Protein AF-A0A6H2DT62-F1 (afdb_monomer)

Mean predicted aligned error: 10.0 Å

Structure (mmCIF, N/CA/C/O backbone):
data_AF-A0A6H2DT62-F1
#
_entry.id   AF-A0A6H2DT62-F1
#
loop_
_atom_site.group_PDB
_atom_site.id
_atom_site.type_symbol
_atom_site.label_atom_id
_atom_site.label_alt_id
_atom_site.label_comp_id
_atom_site.label_asym_id
_atom_site.label_entity_id
_atom_site.label_seq_id
_atom_site.pdbx_PDB_ins_code
_atom_site.Cartn_x
_atom_site.Cartn_y
_atom_site.Cartn_z
_atom_site.occupancy
_atom_site.B_iso_or_equiv
_atom_site.auth_seq_id
_atom_site.auth_comp_id
_atom_site.auth_asym_id
_atom_site.auth_atom_id
_atom_site.pdbx_PDB_model_num
ATOM 1 N N . MET A 1 1 ? 31.830 -23.483 -71.646 1.00 48.53 1 MET A N 1
ATOM 2 C CA . MET A 1 1 ? 32.127 -23.840 -70.243 1.00 48.53 1 MET A CA 1
ATOM 3 C C . MET A 1 1 ? 31.882 -22.608 -69.393 1.00 48.53 1 MET A C 1
ATOM 5 O O . MET A 1 1 ? 32.649 -21.663 -69.495 1.00 48.53 1 MET A O 1
ATOM 9 N N . PHE A 1 2 ? 30.783 -22.559 -68.639 1.00 51.16 2 PHE A N 1
ATOM 10 C CA . PHE A 1 2 ? 30.625 -21.518 -67.621 1.00 51.16 2 PHE A CA 1
ATOM 11 C C . PHE A 1 2 ? 31.719 -21.733 -66.571 1.00 51.16 2 PHE A C 1
ATOM 13 O O . PHE A 1 2 ? 31.834 -22.832 -66.029 1.00 51.16 2 PHE A O 1
ATOM 20 N N . ASN A 1 3 ? 32.560 -20.722 -66.350 1.00 61.81 3 ASN A N 1
ATOM 21 C CA . ASN A 1 3 ? 33.661 -20.777 -65.392 1.00 61.81 3 ASN A CA 1
ATOM 22 C C . ASN A 1 3 ? 33.102 -21.07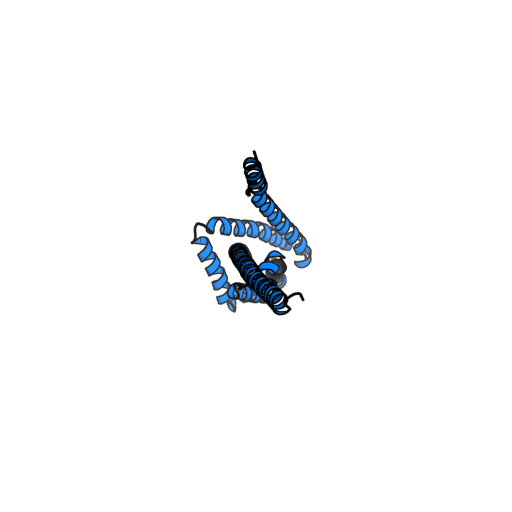1 -63.996 1.00 61.81 3 ASN A C 1
ATOM 24 O O . ASN A 1 3 ? 32.523 -20.191 -63.361 1.00 61.81 3 ASN A O 1
ATOM 28 N N . GLN A 1 4 ? 33.279 -22.309 -63.523 1.00 73.62 4 GLN A N 1
ATOM 29 C CA . GLN A 1 4 ? 32.818 -22.758 -62.204 1.00 73.62 4 GLN A CA 1
ATOM 30 C C . GLN A 1 4 ? 33.323 -21.847 -61.072 1.00 73.62 4 GLN A C 1
ATOM 32 O O . GLN A 1 4 ? 32.639 -21.653 -60.069 1.00 73.62 4 GLN A O 1
ATOM 37 N N . THR A 1 5 ? 34.482 -21.218 -61.273 1.00 78.50 5 THR A N 1
ATOM 38 C CA . THR A 1 5 ? 35.067 -20.201 -60.394 1.00 78.50 5 THR A CA 1
ATOM 39 C C . THR A 1 5 ? 34.199 -18.946 -60.266 1.00 78.50 5 THR A C 1
ATOM 41 O O . THR A 1 5 ? 33.995 -18.467 -59.153 1.00 78.50 5 THR A O 1
ATOM 44 N N . SER A 1 6 ? 33.622 -18.435 -61.357 1.00 82.00 6 SER A N 1
ATOM 45 C CA . SER A 1 6 ? 32.752 -17.250 -61.330 1.00 82.00 6 SER A CA 1
ATOM 46 C C . SER A 1 6 ? 31.446 -17.517 -60.579 1.00 82.00 6 SER A C 1
ATOM 48 O O . SER A 1 6 ? 31.029 -16.698 -59.765 1.00 82.00 6 SER A O 1
ATOM 50 N N . THR A 1 7 ? 30.825 -18.681 -60.786 1.00 84.75 7 THR A N 1
ATOM 51 C CA . THR A 1 7 ? 29.615 -19.081 -60.047 1.00 84.75 7 THR A CA 1
ATOM 52 C C . THR A 1 7 ? 29.873 -19.251 -58.549 1.00 84.75 7 THR A C 1
ATOM 54 O O . THR A 1 7 ? 29.048 -18.832 -57.742 1.00 84.75 7 THR A O 1
ATOM 57 N N . LEU A 1 8 ? 31.031 -19.797 -58.163 1.00 88.50 8 LEU A N 1
ATOM 58 C CA . LEU A 1 8 ? 31.394 -20.008 -56.757 1.00 88.50 8 LEU A CA 1
ATOM 59 C C . LEU A 1 8 ? 31.619 -18.671 -56.029 1.00 88.50 8 LEU A C 1
ATOM 61 O O . LEU A 1 8 ? 31.125 -18.483 -54.920 1.00 88.50 8 LEU A O 1
ATOM 65 N N . ILE A 1 9 ? 32.273 -17.705 -56.686 1.00 90.69 9 ILE A N 1
ATOM 66 C CA . ILE A 1 9 ? 32.464 -16.346 -56.151 1.00 90.69 9 ILE A CA 1
ATOM 67 C C . ILE A 1 9 ? 31.117 -15.637 -55.951 1.00 90.69 9 ILE A C 1
ATOM 69 O O . ILE A 1 9 ? 30.901 -15.032 -54.904 1.00 90.69 9 ILE A O 1
ATOM 73 N N . ILE A 1 10 ? 30.193 -15.739 -56.914 1.00 91.00 10 ILE A N 1
ATOM 74 C CA . ILE A 1 10 ? 28.860 -15.122 -56.804 1.00 91.00 10 ILE A CA 1
ATOM 75 C C . ILE A 1 10 ? 28.097 -15.689 -55.602 1.00 91.00 10 ILE A C 1
ATOM 77 O O . ILE A 1 10 ? 27.548 -14.922 -54.813 1.00 91.00 10 ILE A O 1
ATOM 81 N N . VAL A 1 11 ? 28.100 -17.015 -55.422 1.00 91.12 11 VAL A N 1
ATOM 82 C CA . VAL A 1 11 ? 27.439 -17.671 -54.280 1.00 91.12 11 VAL A CA 1
ATOM 83 C C . VAL A 1 11 ? 28.074 -17.249 -52.952 1.00 91.12 11 VAL A C 1
ATOM 85 O O . VAL A 1 11 ? 27.350 -16.957 -52.000 1.00 91.12 11 VAL A O 1
ATOM 88 N N . LEU A 1 12 ? 29.406 -17.147 -52.892 1.00 92.69 12 LEU A N 1
ATOM 89 C CA . LEU A 1 12 ? 30.124 -16.698 -51.697 1.00 92.69 12 LEU A CA 1
ATOM 90 C C . LEU A 1 12 ? 29.741 -15.259 -51.314 1.00 92.69 12 LEU A C 1
ATOM 92 O O . LEU A 1 12 ? 29.438 -14.991 -50.153 1.00 92.69 12 LEU A O 1
ATOM 96 N N . VAL A 1 13 ? 29.705 -14.340 -52.285 1.00 93.12 13 VAL A N 1
ATOM 97 C CA . VAL A 1 13 ? 29.319 -12.935 -52.058 1.00 93.12 13 VAL A CA 1
ATOM 98 C C . VAL A 1 13 ? 27.878 -12.836 -51.560 1.00 93.12 13 VAL A C 1
ATOM 100 O O . VAL A 1 13 ? 27.598 -12.074 -50.635 1.00 93.12 13 VAL A O 1
ATOM 103 N N . LEU A 1 14 ? 26.970 -13.632 -52.124 1.00 93.81 14 LEU A N 1
ATOM 104 C CA . LEU A 1 14 ? 25.561 -13.654 -51.729 1.00 93.81 14 LEU A CA 1
ATOM 105 C C . LEU A 1 14 ? 25.384 -14.186 -50.298 1.00 93.81 14 LEU A C 1
ATOM 107 O O . LEU A 1 14 ? 24.617 -13.624 -49.517 1.00 93.81 14 LEU A O 1
ATOM 111 N N . LEU A 1 15 ? 26.149 -15.215 -49.927 1.00 94.38 15 LEU A N 1
ATOM 112 C CA . LEU A 1 15 ? 26.149 -15.780 -48.579 1.00 94.38 15 LEU A CA 1
ATOM 113 C C . LEU A 1 15 ? 26.709 -14.791 -47.546 1.00 94.38 15 LEU A C 1
ATOM 115 O O . LEU A 1 15 ? 26.108 -14.599 -46.489 1.00 94.38 15 LEU A O 1
ATOM 119 N N . VAL A 1 16 ? 27.802 -14.095 -47.871 1.00 94.44 16 VAL A N 1
ATOM 120 C CA . VAL A 1 16 ? 28.360 -13.036 -47.013 1.00 94.44 16 VAL A CA 1
ATOM 121 C C . VAL A 1 16 ? 27.375 -11.874 -46.871 1.00 94.44 16 VAL A C 1
ATOM 123 O O . VAL A 1 16 ? 27.135 -11.414 -45.756 1.00 94.44 16 VAL A O 1
ATOM 126 N N . ALA A 1 17 ? 26.743 -11.433 -47.962 1.00 94.31 17 ALA A N 1
ATOM 127 C CA . ALA A 1 17 ? 25.726 -10.386 -47.915 1.00 94.31 17 ALA A CA 1
ATOM 128 C C . ALA A 1 17 ? 24.536 -10.784 -47.025 1.00 94.31 17 ALA A C 1
ATOM 130 O O . ALA A 1 17 ? 24.068 -9.972 -46.226 1.00 94.31 17 ALA A O 1
ATOM 131 N N . PHE A 1 18 ? 24.088 -12.042 -47.095 1.00 95.12 18 PHE A N 1
ATOM 132 C CA . PHE A 1 18 ? 23.017 -12.554 -46.241 1.00 95.12 18 PHE A CA 1
ATOM 133 C C . PHE A 1 18 ? 23.400 -12.540 -44.756 1.00 95.12 18 PHE A C 1
ATOM 135 O O . PHE A 1 18 ? 22.617 -12.079 -43.924 1.00 95.12 18 PHE A O 1
ATOM 142 N N . ILE A 1 19 ? 24.622 -12.968 -44.418 1.00 94.75 19 ILE A N 1
ATOM 143 C CA . ILE A 1 19 ? 25.139 -12.921 -43.042 1.00 94.75 19 ILE A CA 1
ATOM 144 C C . ILE A 1 19 ? 25.173 -11.477 -42.527 1.00 94.75 19 ILE A C 1
ATOM 146 O O . ILE A 1 19 ? 24.706 -11.208 -41.421 1.00 94.75 19 ILE A O 1
ATOM 150 N N . VAL A 1 20 ? 25.668 -10.533 -43.331 1.00 94.19 20 VAL A N 1
ATOM 151 C CA . VAL A 1 20 ? 25.739 -9.112 -42.954 1.00 94.19 20 VAL A CA 1
ATOM 152 C C . VAL A 1 20 ? 24.339 -8.546 -42.699 1.00 94.19 20 VAL A C 1
ATOM 154 O O . VAL A 1 20 ? 24.111 -7.914 -41.667 1.00 94.19 20 VAL A O 1
ATOM 157 N N . VAL A 1 21 ? 23.376 -8.813 -43.587 1.00 93.69 21 VAL A N 1
ATOM 158 C CA . VAL A 1 21 ? 21.981 -8.373 -43.416 1.00 93.69 21 VAL A CA 1
ATOM 159 C C . VAL A 1 21 ? 21.354 -8.987 -42.163 1.00 93.69 21 VAL A C 1
ATOM 161 O O . VAL A 1 21 ? 20.688 -8.278 -41.407 1.00 93.69 21 VAL A O 1
ATOM 164 N N . PHE A 1 22 ? 21.596 -10.272 -41.895 1.00 93.69 22 PHE A N 1
ATOM 165 C CA . PHE A 1 22 ? 21.093 -10.955 -40.703 1.00 93.69 22 PHE A CA 1
ATOM 166 C C . PHE A 1 22 ? 21.662 -10.361 -39.405 1.00 93.69 22 PHE A C 1
ATOM 168 O O . PHE A 1 22 ? 20.912 -10.103 -38.460 1.00 93.69 22 PHE A O 1
ATOM 175 N N . ILE A 1 23 ? 22.970 -10.080 -39.364 1.00 92.62 23 ILE A N 1
ATOM 176 C CA . ILE A 1 23 ? 23.625 -9.441 -38.212 1.00 92.62 23 ILE A CA 1
ATOM 177 C C . ILE A 1 23 ? 23.048 -8.041 -37.980 1.00 92.62 23 ILE A C 1
ATOM 179 O O . ILE A 1 23 ? 22.667 -7.712 -36.854 1.00 92.62 23 ILE A O 1
ATOM 183 N N . LEU A 1 24 ? 22.924 -7.230 -39.036 1.00 91.88 24 LEU A N 1
ATOM 184 C CA . LEU A 1 24 ? 22.348 -5.888 -38.936 1.00 91.88 24 LEU A CA 1
ATOM 185 C C . LEU A 1 24 ? 20.894 -5.938 -38.449 1.00 91.88 24 LEU A C 1
ATOM 187 O O . LEU A 1 24 ? 20.523 -5.188 -37.544 1.00 91.88 24 LEU A O 1
ATOM 191 N N . PHE A 1 25 ? 20.076 -6.843 -38.992 1.00 91.38 25 PHE A N 1
ATOM 192 C CA . PHE A 1 25 ? 18.685 -7.012 -38.574 1.00 91.38 25 PHE A CA 1
ATOM 193 C C . PHE A 1 25 ? 18.569 -7.364 -37.085 1.00 91.38 25 PHE A C 1
ATOM 195 O O . PHE A 1 25 ? 17.795 -6.723 -36.367 1.00 91.38 25 PHE A O 1
ATOM 202 N N . ASN A 1 26 ? 19.362 -8.326 -36.600 1.00 88.56 26 ASN A N 1
ATOM 203 C CA . ASN A 1 26 ? 19.371 -8.696 -35.184 1.00 88.56 26 ASN A CA 1
ATOM 204 C C . ASN A 1 26 ? 19.821 -7.535 -34.298 1.00 88.56 26 ASN A C 1
ATOM 206 O O . ASN A 1 26 ? 19.131 -7.217 -33.332 1.00 88.56 26 ASN A O 1
ATOM 210 N N . PHE A 1 27 ? 20.888 -6.825 -34.671 1.00 89.62 27 PHE A N 1
ATOM 211 C CA . PHE A 1 27 ? 21.374 -5.677 -33.908 1.00 89.62 27 PHE A CA 1
ATOM 212 C C . PHE A 1 27 ? 20.306 -4.579 -33.760 1.00 89.62 27 PHE A C 1
ATOM 214 O O . PHE A 1 27 ? 20.046 -4.090 -32.655 1.00 89.62 27 PHE A O 1
ATOM 221 N N . PHE A 1 28 ? 19.621 -4.210 -34.849 1.00 89.56 28 PHE A N 1
ATOM 222 C CA . PHE A 1 28 ? 18.546 -3.214 -34.789 1.00 89.56 28 PHE A CA 1
ATOM 223 C C . PHE A 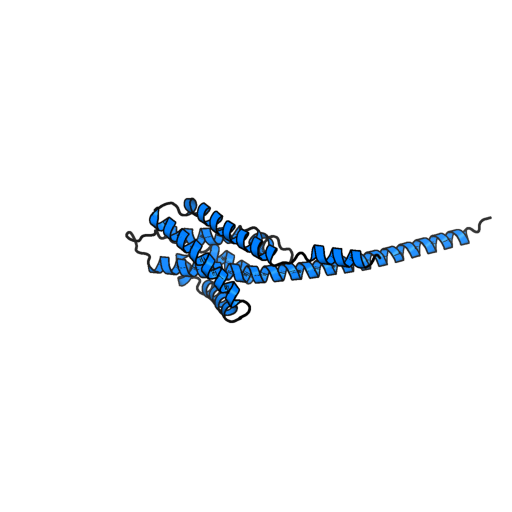1 28 ? 17.308 -3.720 -34.035 1.00 89.56 28 PHE A C 1
ATOM 225 O O . PHE A 1 28 ? 16.684 -2.950 -33.296 1.00 89.56 28 PHE A O 1
ATOM 232 N N . SER A 1 29 ? 16.947 -4.995 -34.199 1.00 85.75 29 SER A N 1
ATOM 233 C CA . SER A 1 29 ? 15.826 -5.627 -33.494 1.00 85.75 29 SER A CA 1
ATOM 234 C C . SER A 1 29 ? 16.069 -5.663 -31.984 1.00 85.75 29 SER A C 1
ATOM 236 O O . SER A 1 29 ? 15.216 -5.229 -31.206 1.00 85.75 29 SER A O 1
ATOM 238 N N . GLU A 1 30 ? 17.263 -6.070 -31.556 1.00 86.00 30 GLU A N 1
ATOM 239 C CA . GLU A 1 30 ? 17.675 -6.066 -30.154 1.00 86.00 30 GLU A CA 1
ATOM 240 C C . GLU A 1 30 ? 17.680 -4.663 -29.562 1.00 86.00 30 GLU A C 1
ATOM 242 O O . GLU A 1 30 ? 17.159 -4.458 -28.465 1.00 86.00 30 GLU A O 1
ATOM 247 N N . ARG A 1 31 ? 18.199 -3.667 -30.290 1.00 87.88 31 ARG A N 1
ATOM 248 C CA . ARG A 1 31 ? 18.223 -2.281 -29.806 1.00 87.88 31 ARG A CA 1
ATOM 249 C C . ARG A 1 31 ? 16.808 -1.744 -29.573 1.00 87.88 31 ARG A C 1
ATOM 251 O O . ARG A 1 31 ? 16.555 -1.119 -28.544 1.00 87.88 31 ARG A O 1
ATOM 258 N N . LYS A 1 32 ? 15.865 -2.044 -30.476 1.00 84.94 32 LYS A N 1
ATOM 259 C CA . LYS A 1 32 ? 14.442 -1.697 -30.307 1.00 84.94 32 LYS A CA 1
ATOM 260 C C . LYS A 1 32 ? 13.806 -2.439 -29.131 1.00 84.94 32 LYS A C 1
ATOM 262 O O . LYS A 1 32 ? 13.073 -1.818 -28.365 1.00 84.94 32 LYS A O 1
ATOM 267 N N . LYS A 1 33 ? 14.079 -3.738 -28.965 1.00 86.19 33 LYS A N 1
ATOM 268 C CA . LYS A 1 33 ? 13.584 -4.528 -27.823 1.00 86.19 33 LYS A CA 1
ATOM 269 C C . LYS A 1 33 ? 14.093 -3.963 -26.495 1.00 86.19 33 LYS A C 1
ATOM 271 O O . LYS A 1 33 ? 13.284 -3.706 -25.612 1.00 86.19 33 LYS A O 1
ATOM 276 N N . LYS A 1 34 ? 15.393 -3.666 -26.389 1.00 86.94 34 LYS A N 1
ATOM 277 C CA . LYS A 1 34 ? 15.998 -3.041 -25.200 1.00 86.94 34 LYS 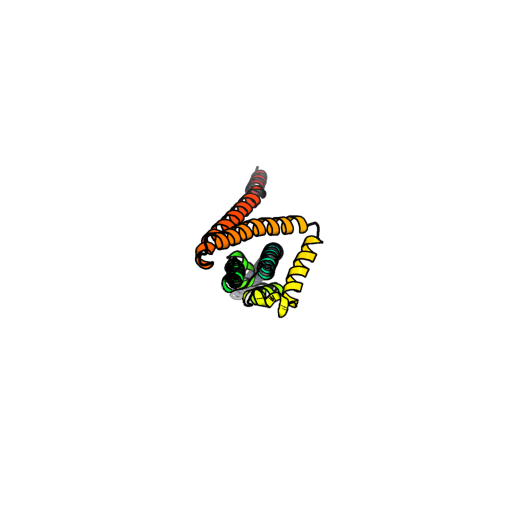A CA 1
ATOM 278 C C . LYS A 1 34 ? 15.342 -1.703 -24.867 1.00 86.94 34 LYS A C 1
ATOM 280 O O . LYS A 1 34 ? 14.953 -1.490 -23.727 1.00 86.94 34 LYS A O 1
ATOM 285 N N . GLN A 1 35 ? 15.137 -0.832 -25.858 1.00 87.06 35 GLN A N 1
ATOM 286 C CA . GLN A 1 35 ? 14.449 0.445 -25.633 1.00 87.06 35 GLN A CA 1
ATOM 287 C C . GLN A 1 35 ? 13.002 0.272 -25.157 1.00 87.06 35 GLN A C 1
ATOM 289 O O . GLN A 1 35 ? 12.554 1.037 -24.308 1.00 87.06 35 GLN A O 1
ATOM 294 N N . LYS A 1 36 ? 12.266 -0.715 -25.683 1.00 86.25 36 LYS A N 1
ATOM 295 C CA . LYS A 1 36 ? 10.909 -1.019 -25.203 1.00 86.25 36 LYS A CA 1
ATOM 296 C C . LYS A 1 36 ? 10.918 -1.488 -23.749 1.00 86.25 36 LYS A C 1
ATOM 298 O O . LYS A 1 36 ? 10.114 -0.997 -22.972 1.00 86.25 36 LYS A O 1
ATOM 303 N N . ILE A 1 37 ? 11.848 -2.372 -23.385 1.00 86.56 37 ILE A N 1
ATOM 304 C CA . ILE A 1 37 ? 11.994 -2.872 -22.010 1.00 86.56 37 ILE A CA 1
ATOM 305 C C . ILE A 1 37 ? 12.328 -1.730 -21.045 1.00 86.56 37 ILE A C 1
ATOM 307 O O . ILE A 1 37 ? 11.736 -1.655 -19.978 1.00 86.56 37 ILE A O 1
ATOM 311 N N . ILE A 1 38 ? 13.231 -0.820 -21.422 1.00 87.69 38 ILE A N 1
ATOM 312 C CA . ILE A 1 38 ? 13.590 0.337 -20.585 1.00 87.69 38 ILE A CA 1
ATOM 313 C C . ILE A 1 38 ? 12.374 1.238 -20.352 1.00 87.69 38 ILE A C 1
ATOM 315 O O . ILE A 1 38 ? 12.076 1.569 -19.211 1.00 87.69 38 ILE A O 1
ATOM 319 N N . LYS A 1 39 ? 11.635 1.576 -21.416 1.00 87.06 39 LYS A N 1
ATOM 320 C CA . LYS A 1 39 ? 10.422 2.400 -21.304 1.00 87.06 39 LYS A CA 1
ATOM 321 C C . LYS A 1 39 ? 9.352 1.745 -20.441 1.00 87.06 39 LYS A C 1
ATOM 323 O O . LYS A 1 39 ? 8.694 2.425 -19.665 1.00 87.06 39 LYS A O 1
ATOM 328 N N . GLU A 1 40 ? 9.183 0.436 -20.580 1.00 85.69 40 GLU A N 1
ATOM 329 C CA . GLU A 1 40 ? 8.217 -0.312 -19.784 1.00 85.69 40 GLU A CA 1
ATOM 330 C C . GLU A 1 40 ? 8.631 -0.380 -18.311 1.00 85.69 40 GLU A C 1
ATOM 332 O O . GLU A 1 40 ? 7.805 -0.142 -17.435 1.00 85.69 40 GLU A O 1
ATOM 337 N N . LYS A 1 41 ? 9.925 -0.590 -18.034 1.00 87.00 41 LYS A N 1
ATOM 338 C CA . LYS A 1 41 ? 10.481 -0.518 -16.677 1.00 87.00 41 LYS A CA 1
ATOM 339 C C . LYS A 1 41 ? 10.239 0.859 -16.051 1.00 87.00 41 LYS A C 1
ATOM 341 O O . LYS A 1 41 ? 9.840 0.941 -14.895 1.00 87.00 41 LYS A O 1
ATOM 346 N N . GLU A 1 42 ? 10.474 1.937 -16.796 1.00 88.19 42 GLU A N 1
ATOM 347 C CA . GLU A 1 42 ? 10.229 3.306 -16.325 1.00 88.19 42 GLU A CA 1
ATOM 348 C C . GLU A 1 42 ? 8.744 3.562 -16.047 1.00 88.19 42 GLU A C 1
ATOM 350 O O . GLU A 1 42 ? 8.415 4.124 -15.004 1.00 88.19 42 GLU A O 1
ATOM 355 N N . ARG A 1 43 ? 7.851 3.110 -16.938 1.00 87.06 43 ARG A N 1
ATOM 356 C CA . ARG A 1 43 ? 6.396 3.220 -16.762 1.00 87.06 43 ARG A CA 1
ATOM 357 C C . ARG A 1 43 ? 5.934 2.505 -15.494 1.00 87.06 43 ARG A C 1
ATOM 359 O O . ARG A 1 43 ? 5.272 3.117 -14.662 1.00 87.06 43 ARG A O 1
ATOM 366 N N . ILE A 1 44 ? 6.333 1.245 -15.322 1.00 86.31 44 ILE A N 1
ATOM 367 C CA . ILE A 1 44 ? 5.969 0.439 -14.150 1.00 86.31 44 ILE A CA 1
ATOM 368 C C . ILE A 1 44 ? 6.516 1.069 -12.870 1.00 86.31 44 ILE A C 1
ATOM 370 O O . ILE A 1 44 ? 5.792 1.164 -11.888 1.00 86.31 44 ILE A O 1
ATOM 374 N N . LYS A 1 45 ? 7.749 1.586 -12.888 1.00 88.62 45 LYS A N 1
ATOM 375 C CA . LYS A 1 45 ? 8.330 2.266 -11.724 1.00 88.62 45 LYS A CA 1
ATOM 376 C C . LYS A 1 45 ? 7.567 3.539 -11.342 1.00 88.62 45 LYS A C 1
ATOM 378 O O . LYS A 1 45 ? 7.416 3.843 -10.164 1.00 88.62 45 LYS A O 1
ATOM 383 N N . GLN A 1 46 ? 7.084 4.305 -12.319 1.00 88.06 46 GLN A N 1
ATOM 384 C CA . GLN A 1 46 ? 6.244 5.476 -12.043 1.00 88.06 46 GLN A CA 1
ATOM 385 C C . GLN A 1 46 ? 4.890 5.073 -11.447 1.00 88.06 46 GLN A C 1
ATOM 387 O O . GLN A 1 46 ? 4.408 5.726 -10.522 1.00 88.06 46 GLN A O 1
ATOM 392 N N . GLU A 1 47 ? 4.290 3.999 -11.958 1.00 88.06 47 GLU A N 1
ATOM 393 C CA . GLU A 1 47 ? 3.041 3.443 -11.427 1.00 88.06 47 GLU A CA 1
ATOM 394 C C . GLU A 1 47 ? 3.217 2.903 -10.013 1.00 88.06 47 GLU A C 1
ATOM 396 O O . GLU A 1 47 ? 2.382 3.170 -9.153 1.00 88.06 47 GLU A O 1
ATOM 401 N N . GLU A 1 48 ? 4.332 2.230 -9.752 1.00 91.12 48 GLU A N 1
ATOM 402 C CA . GLU A 1 48 ? 4.713 1.741 -8.436 1.00 91.12 48 GLU A CA 1
ATOM 403 C C . GLU A 1 48 ? 4.818 2.879 -7.422 1.00 91.12 48 GLU A C 1
ATOM 405 O O . GLU A 1 48 ? 4.188 2.812 -6.373 1.00 91.12 48 GLU A O 1
ATOM 410 N N . VAL A 1 49 ? 5.531 3.964 -7.739 1.00 91.00 49 VAL A N 1
ATOM 411 C CA . VAL A 1 49 ? 5.674 5.108 -6.820 1.00 91.00 49 VAL A CA 1
ATOM 412 C C . VAL A 1 49 ? 4.316 5.720 -6.468 1.00 91.00 49 VAL A C 1
ATOM 414 O O . VAL A 1 49 ? 4.034 5.964 -5.293 1.00 91.00 49 VAL A O 1
ATOM 417 N N . LYS A 1 50 ? 3.451 5.932 -7.468 1.00 90.50 50 LYS A N 1
ATOM 418 C CA . LYS A 1 50 ? 2.089 6.447 -7.247 1.00 90.50 50 LYS A CA 1
ATOM 419 C C . LYS A 1 50 ? 1.247 5.479 -6.423 1.00 90.50 50 LYS A C 1
ATOM 421 O O . LYS A 1 50 ? 0.493 5.889 -5.541 1.00 90.50 50 LYS A O 1
ATOM 426 N N . PHE A 1 51 ? 1.382 4.186 -6.693 1.00 91.88 51 PHE A N 1
ATOM 427 C CA . PHE A 1 51 ? 0.645 3.157 -5.983 1.00 91.88 51 PHE A CA 1
ATOM 428 C C . PHE A 1 51 ? 1.101 3.013 -4.529 1.00 91.88 51 PHE A C 1
ATOM 430 O O . PHE A 1 51 ? 0.254 2.883 -3.646 1.00 91.88 51 PHE A O 1
ATOM 437 N N . ILE A 1 52 ? 2.404 3.104 -4.253 1.00 94.62 52 ILE A N 1
ATOM 438 C CA . ILE A 1 52 ? 2.952 3.138 -2.893 1.00 94.62 52 ILE A CA 1
ATOM 439 C C . ILE A 1 52 ? 2.413 4.351 -2.146 1.00 94.62 52 ILE A C 1
ATOM 441 O O . ILE A 1 52 ? 1.973 4.193 -1.011 1.00 94.62 52 ILE A O 1
ATOM 445 N N . LEU A 1 53 ? 2.369 5.533 -2.768 1.00 94.56 53 LEU A N 1
ATOM 446 C CA . LEU A 1 53 ? 1.791 6.734 -2.157 1.00 94.56 53 LEU A CA 1
ATOM 447 C C . LEU A 1 53 ? 0.329 6.495 -1.755 1.00 94.56 53 LEU A C 1
ATOM 449 O O . LEU A 1 53 ? -0.020 6.637 -0.580 1.00 94.56 53 LEU A O 1
ATOM 453 N N . LYS A 1 54 ? -0.508 6.058 -2.705 1.00 93.50 54 LYS A N 1
ATOM 454 C CA . LYS A 1 54 ? -1.931 5.773 -2.463 1.00 93.50 54 LYS A CA 1
ATOM 455 C C . LYS A 1 54 ? -2.124 4.710 -1.383 1.00 93.50 54 LYS A C 1
ATOM 457 O O . LYS A 1 54 ? -2.934 4.876 -0.474 1.00 93.50 54 LYS A O 1
ATOM 462 N N . THR A 1 55 ? -1.373 3.618 -1.462 1.00 94.69 55 THR A N 1
ATOM 463 C CA . THR A 1 55 ? -1.481 2.508 -0.511 1.00 94.69 55 THR A CA 1
ATOM 464 C C . THR A 1 55 ? -0.993 2.920 0.872 1.00 94.69 55 THR A C 1
ATOM 466 O O . THR A 1 55 ? -1.627 2.581 1.864 1.00 94.69 55 THR A O 1
ATOM 469 N N . SER A 1 56 ? 0.070 3.721 0.960 1.00 96.38 56 SER A N 1
ATOM 470 C CA . SER A 1 56 ? 0.571 4.260 2.228 1.00 96.38 56 SER A CA 1
ATOM 471 C C . SER A 1 56 ? -0.458 5.161 2.903 1.00 96.38 56 SER A C 1
ATOM 473 O O . SER A 1 56 ? -0.612 5.080 4.120 1.00 96.38 56 SER A O 1
ATOM 475 N N . ALA A 1 57 ? -1.189 5.979 2.139 1.00 95.88 57 ALA A N 1
ATOM 476 C CA . ALA A 1 57 ? -2.286 6.789 2.667 1.00 95.88 57 ALA A CA 1
ATOM 477 C C . ALA A 1 57 ? -3.386 5.907 3.281 1.00 95.88 57 ALA A C 1
ATOM 479 O O . ALA A 1 57 ? -3.766 6.106 4.436 1.00 95.88 57 ALA A O 1
ATOM 480 N N . ARG A 1 58 ? -3.820 4.869 2.551 1.00 95.50 58 ARG A N 1
ATOM 481 C CA . ARG A 1 58 ? -4.828 3.899 3.018 1.00 95.50 58 ARG A CA 1
ATOM 482 C C . ARG A 1 58 ? -4.366 3.131 4.256 1.00 95.50 58 ARG A C 1
ATOM 484 O O . ARG A 1 58 ? -5.099 3.039 5.232 1.00 95.50 58 ARG A O 1
ATOM 491 N N . VAL A 1 59 ? -3.137 2.618 4.256 1.00 96.94 59 VAL A N 1
ATOM 492 C CA . VAL A 1 59 ? -2.574 1.871 5.393 1.00 96.94 59 VAL A CA 1
ATOM 493 C C . VAL A 1 59 ? -2.483 2.751 6.638 1.00 96.94 59 VAL A C 1
ATOM 495 O O . VAL A 1 59 ? -2.875 2.313 7.716 1.00 96.94 59 VAL A O 1
ATOM 498 N N . ASN A 1 60 ? -2.028 4.001 6.505 1.00 97.00 60 ASN A N 1
ATOM 499 C CA . ASN A 1 60 ? -1.995 4.929 7.636 1.00 97.00 60 ASN A CA 1
ATOM 500 C C . ASN A 1 60 ? -3.401 5.225 8.178 1.00 97.00 60 ASN A C 1
ATOM 502 O O . ASN A 1 60 ? -3.568 5.261 9.392 1.00 97.00 60 ASN A O 1
ATOM 506 N N . ALA A 1 61 ? -4.405 5.375 7.309 1.00 96.06 61 ALA A N 1
ATOM 507 C CA . ALA A 1 61 ? -5.800 5.533 7.720 1.00 96.06 61 ALA A CA 1
ATOM 508 C C . ALA A 1 61 ? -6.332 4.306 8.488 1.00 96.06 61 ALA A C 1
ATOM 510 O O . ALA A 1 61 ? -6.962 4.460 9.532 1.00 96.06 61 ALA A O 1
ATOM 511 N N . ILE A 1 62 ? -6.024 3.086 8.023 1.00 96.62 62 ILE A N 1
ATOM 512 C CA . ILE A 1 62 ? -6.380 1.842 8.730 1.00 96.62 62 ILE A CA 1
ATOM 513 C C . ILE A 1 62 ? -5.723 1.803 10.112 1.00 96.62 62 ILE A C 1
ATOM 515 O O . ILE A 1 62 ? -6.391 1.481 11.092 1.00 96.62 62 ILE A O 1
ATOM 519 N N . ILE A 1 63 ? -4.428 2.124 10.200 1.00 96.12 63 ILE A N 1
ATOM 520 C CA . ILE A 1 63 ? -3.681 2.152 11.466 1.00 96.12 63 ILE A CA 1
ATOM 521 C C . ILE A 1 63 ? -4.295 3.167 12.434 1.00 96.12 63 ILE A C 1
ATOM 523 O O . ILE A 1 63 ? -4.495 2.847 13.604 1.00 96.12 63 ILE A O 1
ATOM 527 N N . GLU A 1 64 ? -4.591 4.373 11.953 1.00 95.00 64 GLU A N 1
ATOM 528 C CA . GLU A 1 64 ? -5.151 5.469 12.745 1.00 95.00 64 GLU A CA 1
ATOM 529 C C . GLU A 1 64 ? -6.506 5.089 13.350 1.00 95.00 64 GLU A C 1
ATOM 531 O O . GLU A 1 64 ? -6.646 5.086 14.574 1.00 95.00 64 GLU A O 1
ATOM 536 N N . LEU A 1 65 ? -7.457 4.663 12.514 1.00 94.94 65 LEU A N 1
ATOM 537 C CA . LEU A 1 65 ? -8.790 4.266 12.970 1.00 94.94 65 LEU A CA 1
ATOM 538 C C . LEU A 1 65 ? -8.751 3.008 13.845 1.00 94.94 65 LEU A C 1
ATOM 540 O O . LEU A 1 65 ? -9.456 2.920 14.845 1.00 94.94 65 LEU A O 1
ATOM 544 N N . ASN A 1 66 ? -7.888 2.038 13.534 1.00 94.56 66 ASN A N 1
ATOM 545 C CA . ASN A 1 66 ? -7.745 0.851 14.373 1.00 94.56 66 ASN A CA 1
ATOM 546 C C . ASN A 1 66 ? -7.191 1.191 15.767 1.00 94.56 66 ASN A C 1
ATOM 548 O O . ASN A 1 66 ? -7.637 0.604 16.748 1.00 94.56 66 ASN A O 1
ATOM 552 N N . ASN A 1 67 ? -6.234 2.116 15.872 1.00 93.38 67 ASN A N 1
ATOM 553 C CA . ASN A 1 67 ? -5.721 2.552 17.172 1.00 93.38 67 ASN A CA 1
ATOM 554 C C . ASN A 1 67 ? -6.802 3.273 17.985 1.00 93.38 67 ASN A C 1
ATOM 556 O O . ASN A 1 67 ? -6.953 2.965 19.160 1.00 93.38 67 ASN A O 1
ATOM 560 N N . GLN A 1 68 ? -7.608 4.133 17.352 1.00 92.81 68 GLN A N 1
ATOM 561 C CA . GLN A 1 68 ? -8.754 4.770 18.013 1.00 92.81 68 GLN A CA 1
ATOM 562 C C . GLN A 1 68 ? -9.741 3.728 18.562 1.00 92.81 68 GLN A C 1
ATOM 564 O O . GLN A 1 68 ? -10.107 3.778 19.733 1.00 92.81 68 GLN A O 1
ATOM 569 N N . LEU A 1 69 ? -10.089 2.712 17.763 1.00 92.12 69 LEU A N 1
ATOM 570 C CA . LEU A 1 69 ? -10.959 1.617 18.209 1.00 92.12 69 LEU A CA 1
ATOM 571 C C . LEU A 1 69 ? -10.369 0.814 19.377 1.00 92.12 69 LEU A C 1
ATOM 573 O O . LEU A 1 69 ? -11.115 0.334 20.228 1.00 92.12 69 LEU A O 1
ATOM 577 N N . LEU A 1 70 ? -9.046 0.625 19.411 1.00 92.12 70 LEU A N 1
ATOM 578 C CA . LEU A 1 70 ? -8.365 -0.066 20.508 1.00 92.12 70 LEU A CA 1
ATOM 579 C C . LEU A 1 70 ? -8.314 0.778 21.785 1.00 92.12 70 LEU A C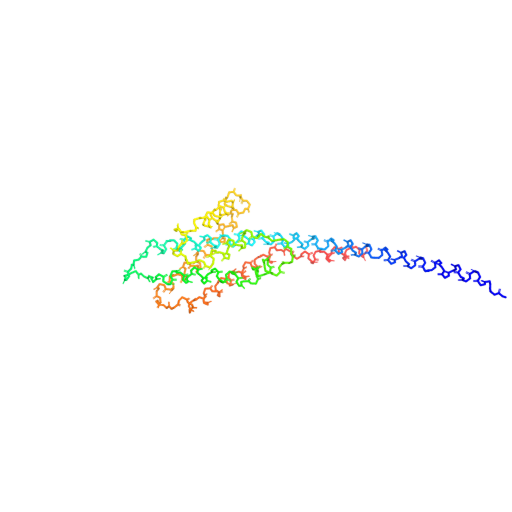 1
ATOM 581 O O . LEU A 1 70 ? -8.439 0.212 22.870 1.00 92.12 70 LEU A O 1
ATOM 585 N N . ASP A 1 71 ? -8.149 2.094 21.664 1.00 90.25 71 ASP A N 1
ATOM 586 C CA . ASP A 1 71 ? -8.136 3.020 22.800 1.00 90.25 71 ASP A CA 1
ATOM 587 C C . ASP A 1 71 ? -9.534 3.153 23.433 1.00 90.25 71 ASP A C 1
ATOM 589 O O . ASP A 1 71 ? -9.664 3.253 24.654 1.00 90.25 71 ASP A O 1
ATOM 593 N N . GLU A 1 72 ? -10.591 3.080 22.619 1.00 88.62 72 GLU A N 1
ATOM 594 C CA . GLU A 1 72 ? -11.994 3.091 23.061 1.00 88.62 72 GLU A CA 1
ATOM 595 C C . GLU A 1 72 ? -12.510 1.711 23.513 1.00 88.62 72 GLU A C 1
ATOM 597 O O . GLU A 1 72 ? -13.615 1.593 24.055 1.00 88.62 72 GLU A O 1
ATOM 602 N N . PHE A 1 73 ? -11.737 0.641 23.300 1.00 88.75 73 PHE A N 1
ATOM 603 C CA . PHE A 1 73 ? -12.184 -0.724 23.558 1.00 88.75 73 PHE A CA 1
ATOM 604 C C . PHE A 1 73 ? -12.404 -0.987 25.056 1.00 88.75 73 PHE A C 1
ATOM 606 O O . PHE A 1 73 ? -11.473 -0.987 25.863 1.00 88.75 73 PHE A O 1
ATOM 613 N N . GLN A 1 74 ? -13.644 -1.328 25.419 1.00 80.44 74 GLN A N 1
ATOM 614 C CA . GLN A 1 74 ? -14.011 -1.771 26.765 1.00 80.44 74 GLN A CA 1
ATOM 615 C C . GLN A 1 74 ? -14.442 -3.238 26.769 1.00 80.44 74 GLN A C 1
ATOM 617 O O . GLN A 1 74 ? -15.323 -3.659 26.017 1.00 80.44 74 GLN A O 1
ATOM 622 N N . VAL A 1 75 ? -13.849 -4.031 27.663 1.00 77.69 75 VAL A N 1
ATOM 623 C CA . VAL A 1 75 ? -14.155 -5.463 27.786 1.00 77.69 75 VAL A CA 1
ATOM 624 C C . VAL A 1 75 ? -15.606 -5.656 28.247 1.00 77.69 75 VAL A C 1
ATOM 626 O O . VAL A 1 75 ? -16.040 -5.046 29.220 1.00 77.69 75 VAL A O 1
ATOM 629 N N . SER A 1 76 ? -16.347 -6.530 27.560 1.00 64.00 76 SER A N 1
ATOM 630 C CA . SER A 1 76 ? -17.721 -6.965 27.888 1.00 64.00 76 SER A CA 1
ATOM 631 C C . SER A 1 76 ? -18.841 -5.918 27.794 1.00 64.00 76 SER A C 1
ATOM 633 O O . SER A 1 76 ? -20.003 -6.309 27.854 1.00 64.00 76 SER A O 1
ATOM 635 N N . ILE A 1 77 ? -18.522 -4.632 27.635 1.00 70.50 77 ILE A N 1
ATOM 636 C CA . ILE A 1 77 ? -19.505 -3.531 27.564 1.00 70.50 77 ILE A CA 1
ATOM 637 C C . ILE A 1 77 ? -19.317 -2.687 26.292 1.00 70.50 77 ILE A C 1
ATOM 639 O O . ILE A 1 77 ? -20.246 -2.008 25.866 1.00 70.50 77 ILE A O 1
ATOM 643 N N . GLY A 1 78 ? -18.136 -2.738 25.669 1.00 73.50 78 GLY A N 1
ATOM 644 C CA . GLY A 1 78 ? -17.818 -1.933 24.495 1.00 73.50 78 GLY A CA 1
ATOM 645 C C . GLY A 1 78 ? -18.607 -2.315 23.243 1.00 73.50 78 GLY A C 1
ATOM 646 O O . GLY A 1 78 ? -19.039 -3.456 23.070 1.00 73.50 78 GLY A O 1
ATOM 647 N N . ASP A 1 79 ? -18.715 -1.343 22.337 1.00 81.56 79 ASP A N 1
ATOM 648 C CA . ASP A 1 79 ? -19.433 -1.454 21.061 1.00 81.56 79 ASP A CA 1
ATOM 649 C C . ASP A 1 79 ? -18.821 -2.484 20.096 1.00 81.56 79 ASP A C 1
ATOM 651 O O . ASP A 1 79 ? -19.489 -2.976 19.186 1.00 81.56 79 ASP A O 1
ATOM 655 N N . PHE A 1 80 ? -17.548 -2.827 20.298 1.00 85.31 80 PHE A N 1
ATOM 656 C CA . PHE A 1 80 ? -16.813 -3.778 19.476 1.00 85.31 80 PHE A CA 1
ATOM 657 C C . PHE A 1 80 ? -16.206 -4.892 20.315 1.00 85.31 80 PHE A C 1
ATOM 659 O O . PHE A 1 80 ? -15.653 -4.666 21.389 1.00 85.31 80 PHE A O 1
ATOM 666 N N . LYS A 1 81 ? -16.209 -6.109 19.769 1.00 88.50 81 LYS A N 1
ATOM 667 C CA . LYS A 1 81 ? -15.369 -7.210 20.249 1.00 88.50 81 LYS A CA 1
ATOM 668 C C . LYS A 1 81 ? -13.950 -7.044 19.708 1.00 88.50 81 LYS A C 1
ATOM 670 O O . LYS A 1 81 ? -13.756 -6.686 18.550 1.00 88.50 81 LYS A O 1
ATOM 675 N N . MET A 1 82 ? -12.949 -7.442 20.492 1.00 89.88 82 MET A N 1
ATOM 676 C CA . MET A 1 82 ? -11.541 -7.419 20.066 1.00 89.88 82 MET A CA 1
ATOM 677 C C . MET A 1 82 ? -11.301 -8.208 18.764 1.00 89.88 82 MET A C 1
ATOM 679 O O . MET A 1 82 ? -10.462 -7.839 17.945 1.00 89.88 82 MET A O 1
ATOM 683 N N . SER A 1 83 ? -12.046 -9.295 18.536 1.00 90.06 83 SER A N 1
ATOM 684 C CA . SER A 1 83 ? -11.994 -10.034 17.269 1.00 90.06 83 SER A CA 1
ATOM 685 C C . SER A 1 83 ? -12.494 -9.206 16.084 1.00 90.06 83 SER A C 1
ATOM 687 O O . SER A 1 83 ? -11.904 -9.292 15.014 1.00 90.06 83 SER A O 1
ATOM 689 N N . GLN A 1 84 ? -13.529 -8.379 16.267 1.00 90.19 84 GLN A N 1
ATOM 690 C CA . GLN A 1 84 ? -14.050 -7.502 15.216 1.00 90.19 84 GLN A CA 1
ATOM 691 C C . GLN A 1 84 ? -13.030 -6.422 14.854 1.00 90.19 84 GLN A C 1
ATOM 693 O O . GLN A 1 84 ? -12.775 -6.235 13.672 1.00 90.19 84 GLN A O 1
ATOM 698 N N . ILE A 1 85 ? -12.380 -5.796 15.842 1.00 92.31 85 ILE A N 1
ATOM 699 C CA . ILE A 1 85 ? -11.324 -4.792 15.606 1.00 92.31 85 ILE A CA 1
ATOM 700 C C . ILE A 1 85 ? -10.176 -5.393 14.780 1.00 92.31 85 ILE A C 1
ATOM 702 O O . ILE A 1 85 ? -9.786 -4.843 13.753 1.00 92.31 85 ILE A O 1
ATOM 706 N N . ASN A 1 86 ? -9.691 -6.577 15.170 1.00 93.31 86 ASN A N 1
ATOM 707 C CA . ASN A 1 86 ? -8.650 -7.268 14.407 1.00 93.31 86 ASN A CA 1
ATOM 708 C C . ASN A 1 86 ? -9.115 -7.630 12.985 1.00 93.31 86 ASN A C 1
ATOM 710 O O . ASN A 1 86 ? -8.354 -7.461 12.034 1.00 93.31 86 ASN A O 1
ATOM 714 N N . ASN A 1 87 ? -10.353 -8.109 12.830 1.00 92.38 87 ASN A N 1
ATOM 715 C CA . ASN A 1 87 ? -10.900 -8.500 11.530 1.00 92.38 87 ASN A CA 1
ATOM 716 C C . ASN A 1 87 ? -11.139 -7.302 10.602 1.00 92.38 87 ASN A C 1
ATOM 718 O O . ASN A 1 87 ? -10.963 -7.450 9.398 1.00 92.38 87 ASN A O 1
ATOM 722 N N . LEU A 1 88 ? -11.502 -6.127 11.128 1.00 93.19 88 LEU A N 1
ATOM 723 C CA . LEU A 1 88 ? -11.663 -4.895 10.347 1.00 93.19 88 LEU A CA 1
ATOM 724 C C . LEU A 1 88 ? -10.359 -4.543 9.623 1.00 93.19 88 LEU A C 1
ATOM 726 O O . LEU A 1 88 ? -10.322 -4.484 8.392 1.00 93.19 88 LEU A O 1
ATOM 730 N N . ALA A 1 89 ? -9.272 -4.410 10.387 1.00 94.31 89 ALA A N 1
ATOM 731 C CA . ALA A 1 89 ? -7.958 -4.095 9.841 1.00 94.31 89 ALA A CA 1
ATOM 732 C C . ALA A 1 89 ? -7.438 -5.204 8.913 1.00 94.31 89 ALA A C 1
ATOM 734 O O . ALA A 1 89 ? -6.937 -4.918 7.824 1.00 94.31 89 ALA A O 1
ATOM 735 N N . LYS A 1 90 ? -7.593 -6.471 9.321 1.00 94.56 90 LYS A N 1
ATOM 736 C CA . LYS A 1 90 ? -7.168 -7.636 8.536 1.00 94.56 90 LYS A CA 1
ATOM 737 C C . LYS A 1 90 ? -7.863 -7.680 7.177 1.00 94.56 90 LYS A C 1
ATOM 739 O O . LYS A 1 90 ? -7.181 -7.745 6.160 1.00 94.56 90 LYS A O 1
ATOM 744 N N . ASN A 1 91 ? -9.190 -7.567 7.152 1.00 93.19 91 ASN A N 1
ATOM 745 C CA . ASN A 1 91 ? -9.968 -7.611 5.918 1.00 93.19 91 ASN A CA 1
ATOM 746 C C . ASN A 1 91 ? -9.609 -6.446 4.989 1.00 93.19 91 ASN A C 1
ATOM 748 O O . ASN A 1 91 ? -9.425 -6.663 3.792 1.00 93.19 91 ASN A O 1
ATOM 752 N N . ALA A 1 92 ? -9.461 -5.229 5.523 1.00 93.75 92 ALA A N 1
ATOM 753 C CA . ALA A 1 92 ? -9.080 -4.058 4.733 1.00 93.75 92 ALA A CA 1
ATOM 754 C C . ALA A 1 92 ? -7.695 -4.220 4.077 1.00 93.75 92 ALA A C 1
ATOM 756 O O . ALA A 1 92 ? -7.543 -3.944 2.885 1.00 93.75 92 ALA A O 1
ATOM 757 N N . LEU A 1 93 ? -6.701 -4.716 4.822 1.00 95.50 93 LEU A N 1
ATOM 758 C CA . LEU A 1 93 ? -5.358 -4.983 4.294 1.00 95.50 93 LEU A CA 1
ATOM 759 C C . LEU A 1 93 ? -5.352 -6.145 3.290 1.00 95.50 93 LEU A C 1
ATOM 761 O O . LEU A 1 93 ? -4.751 -6.020 2.223 1.00 95.50 93 LEU A O 1
ATOM 765 N N . ASP A 1 94 ? -6.062 -7.236 3.585 1.00 94.50 94 ASP A N 1
ATOM 766 C CA . ASP A 1 94 ? -6.194 -8.380 2.675 1.00 94.50 94 ASP A CA 1
ATOM 767 C C . ASP A 1 94 ? -6.869 -7.958 1.361 1.00 94.50 94 ASP A C 1
ATOM 769 O O . ASP A 1 94 ? -6.467 -8.394 0.283 1.00 94.50 94 ASP A O 1
ATOM 773 N N . TYR A 1 95 ? -7.861 -7.065 1.419 1.00 93.38 95 TYR A N 1
ATOM 774 C CA . TYR A 1 95 ? -8.493 -6.517 0.223 1.00 93.38 95 TYR A CA 1
ATOM 775 C C . TYR A 1 95 ? -7.509 -5.732 -0.638 1.00 93.38 95 TYR A C 1
ATOM 777 O O . TYR A 1 95 ? -7.433 -6.002 -1.832 1.00 93.38 95 TYR A O 1
ATOM 785 N N . ILE A 1 96 ? -6.721 -4.826 -0.047 1.00 93.44 96 ILE A N 1
ATOM 786 C CA . ILE A 1 96 ? -5.668 -4.094 -0.770 1.00 93.44 96 ILE A CA 1
ATOM 787 C C . ILE A 1 96 ? -4.693 -5.077 -1.432 1.00 93.44 96 ILE A C 1
ATOM 789 O O . ILE A 1 96 ? -4.340 -4.891 -2.595 1.00 93.44 96 ILE A O 1
ATOM 793 N N . TYR A 1 97 ? -4.303 -6.142 -0.727 1.00 93.12 97 TYR A N 1
ATOM 794 C CA . TYR A 1 97 ? -3.389 -7.156 -1.249 1.00 93.12 97 TYR A CA 1
ATOM 795 C C . TYR A 1 97 ? -3.935 -7.860 -2.496 1.00 93.12 97 TYR A C 1
ATOM 797 O O . TYR A 1 97 ? -3.199 -8.059 -3.461 1.00 93.12 97 TYR A O 1
ATOM 805 N N . ILE A 1 98 ? -5.219 -8.233 -2.508 1.00 92.31 98 ILE A N 1
ATOM 806 C CA . ILE A 1 98 ? -5.828 -8.946 -3.644 1.00 92.31 98 ILE A CA 1
ATOM 807 C C . ILE A 1 98 ? -6.210 -8.029 -4.813 1.00 92.31 98 ILE A C 1
ATOM 809 O O . ILE A 1 98 ? -6.600 -8.538 -5.865 1.00 92.31 98 ILE A O 1
ATOM 813 N N . GLN A 1 99 ? -6.114 -6.701 -4.664 1.00 90.38 99 GLN A N 1
ATOM 814 C CA . GLN A 1 99 ? -6.401 -5.781 -5.764 1.00 90.38 99 GLN A CA 1
ATOM 815 C C . GLN A 1 99 ? -5.484 -6.077 -6.951 1.00 90.38 99 GLN A C 1
ATOM 817 O O . GLN A 1 99 ? -4.271 -6.223 -6.804 1.00 90.38 99 GLN A O 1
ATOM 822 N N . GLU A 1 100 ? -6.064 -6.102 -8.152 1.00 88.19 100 GLU A N 1
ATOM 823 C CA . GLU A 1 100 ? -5.333 -6.404 -9.387 1.00 88.19 100 GLU A CA 1
ATOM 824 C C . GLU A 1 100 ? -4.087 -5.525 -9.555 1.00 88.19 100 GLU A C 1
ATOM 826 O O . GLU A 1 100 ? -3.016 -6.036 -9.860 1.00 88.19 100 GLU A O 1
ATOM 831 N N . GLN A 1 101 ? -4.201 -4.232 -9.233 1.00 88.12 101 GLN A N 1
ATOM 832 C CA . GLN A 1 101 ? -3.094 -3.282 -9.309 1.00 88.12 101 GLN A CA 1
ATOM 833 C C . GLN A 1 101 ? -1.946 -3.630 -8.346 1.00 88.12 101 GLN A C 1
ATOM 835 O O . GLN A 1 101 ? -0.782 -3.521 -8.725 1.00 88.12 101 GLN A O 1
ATOM 840 N N . PHE A 1 102 ? -2.253 -4.089 -7.125 1.00 91.50 102 PHE A N 1
ATOM 841 C CA . PHE A 1 102 ? -1.234 -4.557 -6.180 1.00 91.50 102 PHE A CA 1
ATOM 842 C C . PHE A 1 102 ? -0.512 -5.782 -6.748 1.00 91.50 102 PHE A C 1
ATOM 844 O O . PHE A 1 102 ? 0.719 -5.856 -6.749 1.00 91.50 102 PHE A O 1
ATOM 851 N N . GLN A 1 103 ? -1.288 -6.732 -7.271 1.00 91.56 103 GLN A N 1
ATOM 852 C CA . GLN A 1 103 ? -0.765 -7.959 -7.857 1.00 91.56 103 GLN A CA 1
ATOM 853 C C . GLN A 1 103 ? 0.109 -7.676 -9.084 1.00 91.56 103 GLN A C 1
ATOM 855 O O . GLN A 1 103 ? 1.173 -8.274 -9.214 1.00 91.56 103 GLN A O 1
ATOM 860 N N . ASP A 1 104 ? -0.282 -6.744 -9.952 1.00 88.06 104 ASP A N 1
ATOM 861 C CA . ASP A 1 104 ? 0.507 -6.363 -11.125 1.00 88.06 104 ASP A CA 1
ATOM 862 C C . ASP A 1 104 ? 1.829 -5.703 -10.759 1.00 88.06 104 ASP A C 1
ATOM 864 O O . ASP A 1 104 ? 2.850 -6.045 -11.349 1.00 88.06 104 ASP A O 1
ATOM 868 N N . ILE A 1 105 ? 1.825 -4.799 -9.778 1.00 89.06 105 ILE A N 1
ATOM 869 C CA . ILE A 1 105 ? 3.001 -3.999 -9.417 1.00 89.06 105 ILE A CA 1
ATOM 870 C C . ILE A 1 105 ? 4.006 -4.802 -8.586 1.00 89.06 105 ILE A C 1
ATOM 872 O O . ILE A 1 105 ? 5.211 -4.699 -8.821 1.00 89.06 105 ILE A O 1
ATOM 876 N N . PHE A 1 106 ? 3.535 -5.613 -7.633 1.00 90.56 106 PHE A N 1
ATOM 877 C CA . PHE A 1 106 ? 4.413 -6.264 -6.654 1.00 90.56 106 PHE A CA 1
ATOM 878 C C . PHE A 1 106 ? 4.568 -7.774 -6.830 1.00 90.56 106 PHE A C 1
ATOM 880 O O . PHE A 1 106 ? 5.569 -8.332 -6.375 1.00 90.56 106 PHE A O 1
ATOM 887 N N . ILE A 1 107 ? 3.611 -8.464 -7.457 1.00 89.19 107 ILE A N 1
ATOM 888 C CA . ILE A 1 107 ? 3.622 -9.935 -7.531 1.00 89.19 107 ILE A CA 1
ATOM 889 C C . ILE A 1 107 ? 3.986 -10.421 -8.935 1.00 89.19 107 ILE A C 1
ATOM 891 O O . ILE A 1 107 ? 4.908 -11.219 -9.086 1.00 89.19 107 ILE A O 1
ATOM 895 N N . ARG A 1 108 ? 3.292 -9.927 -9.965 1.00 87.69 108 ARG A N 1
ATOM 896 C CA . ARG A 1 108 ? 3.477 -10.319 -11.372 1.00 87.69 108 ARG A CA 1
ATOM 897 C C . ARG A 1 108 ? 4.555 -9.512 -12.096 1.00 87.69 108 ARG A C 1
ATOM 899 O O . ARG A 1 108 ? 4.973 -9.910 -13.182 1.00 87.69 108 ARG A O 1
ATOM 906 N N . ASN A 1 109 ? 5.001 -8.400 -11.515 1.00 85.06 109 ASN A N 1
ATOM 907 C CA . ASN A 1 109 ? 6.030 -7.543 -12.088 1.00 85.06 109 ASN A CA 1
ATOM 908 C C . ASN A 1 109 ? 7.378 -8.287 -12.207 1.00 85.06 109 ASN A C 1
ATOM 910 O O . ASN A 1 109 ? 7.924 -8.715 -11.188 1.00 85.06 109 ASN A O 1
ATOM 914 N N . PRO A 1 110 ? 7.948 -8.425 -13.420 1.00 81.25 110 PRO A N 1
ATOM 915 C CA . PRO A 1 110 ? 9.250 -9.061 -13.619 1.00 81.25 110 PRO A CA 1
ATOM 916 C C . PRO A 1 110 ? 10.441 -8.127 -13.329 1.00 81.25 110 PRO A C 1
ATOM 918 O O . PRO A 1 110 ? 11.591 -8.550 -13.459 1.00 81.25 110 PRO A O 1
ATOM 921 N N . PHE A 1 111 ? 10.197 -6.852 -13.015 1.00 84.25 111 PHE A N 1
ATOM 922 C CA . PHE A 1 111 ? 11.226 -5.852 -12.739 1.00 84.25 111 PHE A CA 1
ATOM 923 C C . PHE A 1 111 ? 11.486 -5.682 -11.236 1.00 84.25 111 PHE A C 1
ATOM 925 O O . PHE A 1 111 ? 10.774 -6.212 -10.389 1.00 84.25 111 PHE A O 1
ATOM 932 N N . GLU A 1 112 ? 12.546 -4.936 -10.919 1.00 81.00 112 GLU A N 1
ATOM 933 C CA . GLU A 1 112 ? 12.874 -4.528 -9.551 1.00 81.00 112 GLU A CA 1
ATOM 934 C C . GLU A 1 112 ? 11.707 -3.751 -8.932 1.00 81.00 112 GLU A C 1
ATOM 936 O O . GLU A 1 112 ? 11.199 -2.818 -9.556 1.00 81.00 112 GLU A O 1
ATOM 941 N N . LYS A 1 113 ? 11.321 -4.161 -7.724 1.00 86.81 113 LYS A N 1
ATOM 942 C CA . LYS A 1 113 ? 10.206 -3.635 -6.936 1.00 86.81 113 LYS A CA 1
ATOM 943 C C . LYS A 1 113 ? 10.693 -3.219 -5.551 1.00 86.81 113 LYS A C 1
ATOM 945 O O . LYS A 1 113 ? 11.749 -3.666 -5.099 1.00 86.81 113 LYS A O 1
ATOM 950 N N . ASP A 1 114 ? 9.916 -2.400 -4.863 1.00 90.31 114 ASP A N 1
ATOM 951 C CA . ASP A 1 114 ? 10.163 -1.987 -3.489 1.00 90.31 114 ASP A CA 1
ATOM 952 C C . ASP A 1 114 ? 9.873 -3.153 -2.530 1.00 90.31 114 ASP A C 1
ATOM 954 O O . ASP A 1 114 ? 8.783 -3.309 -1.973 1.00 90.31 114 ASP A O 1
ATOM 958 N N . GLU A 1 115 ? 10.878 -4.017 -2.370 1.00 92.12 115 GLU A N 1
ATOM 959 C CA . GLU A 1 115 ? 10.825 -5.179 -1.479 1.00 92.12 115 GLU A CA 1
ATOM 960 C C . GLU A 1 115 ? 10.603 -4.768 -0.020 1.00 92.12 115 GLU A C 1
ATOM 962 O O . GLU A 1 115 ? 9.962 -5.499 0.733 1.00 92.12 115 GLU A O 1
ATOM 967 N N . LEU A 1 116 ? 11.097 -3.593 0.392 1.00 94.19 116 LEU A N 1
ATOM 968 C CA . LEU A 1 116 ? 10.915 -3.105 1.756 1.00 94.19 116 LEU A CA 1
ATOM 969 C C . LEU A 1 116 ? 9.450 -2.752 2.009 1.00 94.19 116 LEU A C 1
ATOM 971 O O . LEU A 1 116 ? 8.902 -3.144 3.042 1.00 94.19 116 LEU A O 1
ATOM 975 N N . PHE A 1 117 ? 8.810 -2.057 1.067 1.00 95.69 117 PHE A N 1
ATOM 976 C CA . PHE A 1 117 ? 7.383 -1.770 1.136 1.00 95.69 117 PHE A CA 1
ATOM 977 C C . PHE A 1 117 ? 6.561 -3.058 1.156 1.00 95.69 117 PHE A C 1
ATOM 979 O O . PHE A 1 117 ? 5.738 -3.245 2.054 1.00 95.69 117 PHE A O 1
ATOM 986 N N . LEU A 1 118 ? 6.817 -3.971 0.213 1.00 94.88 118 LEU A N 1
ATOM 987 C CA . LEU A 1 118 ? 6.086 -5.233 0.112 1.00 94.88 118 LEU A CA 1
ATOM 988 C C . LEU A 1 118 ? 6.232 -6.076 1.386 1.00 94.88 118 LEU A C 1
ATOM 990 O O . LEU A 1 118 ? 5.230 -6.543 1.929 1.00 94.88 118 LEU A O 1
ATOM 994 N N . ALA A 1 119 ? 7.457 -6.242 1.890 1.00 95.06 119 ALA A N 1
ATOM 995 C CA . ALA A 1 119 ? 7.718 -6.996 3.111 1.00 95.06 119 ALA A CA 1
ATOM 996 C C . ALA A 1 119 ? 7.034 -6.355 4.326 1.00 95.06 119 ALA A C 1
ATOM 998 O O . ALA A 1 119 ? 6.354 -7.053 5.079 1.00 95.06 119 ALA A O 1
ATOM 999 N N . SER A 1 120 ? 7.14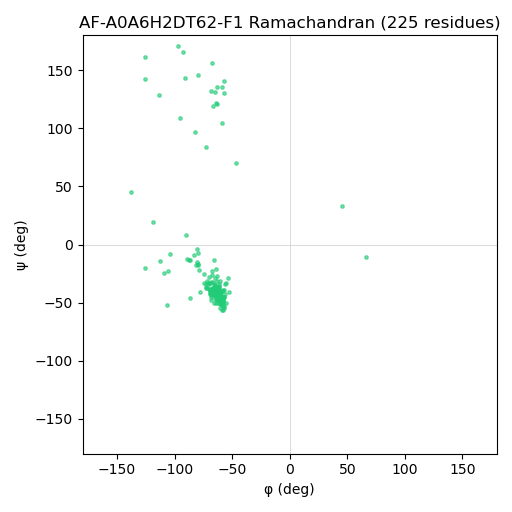3 -5.031 4.479 1.00 96.06 120 SER A N 1
ATOM 1000 C CA . SER A 1 120 ? 6.514 -4.298 5.588 1.00 96.06 120 SER A CA 1
ATOM 1001 C C . SER A 1 120 ? 4.988 -4.400 5.542 1.00 96.06 120 SER A C 1
ATOM 1003 O O . SER A 1 120 ? 4.347 -4.603 6.573 1.00 96.06 120 SER A O 1
ATOM 1005 N N . PHE A 1 121 ? 4.398 -4.316 4.346 1.00 96.62 121 PHE A N 1
ATOM 1006 C CA . PHE A 1 121 ? 2.958 -4.453 4.136 1.00 96.62 121 PHE A CA 1
ATOM 1007 C C . PHE A 1 121 ? 2.465 -5.865 4.471 1.00 96.62 121 PHE A C 1
ATOM 1009 O O . PHE A 1 121 ? 1.531 -6.028 5.256 1.00 96.62 121 PHE A O 1
ATOM 1016 N N . VAL A 1 122 ? 3.116 -6.896 3.924 1.00 95.38 122 VAL A N 1
ATOM 1017 C CA . VAL A 1 122 ? 2.753 -8.299 4.180 1.00 95.38 122 VAL A CA 1
ATOM 1018 C C . VAL A 1 122 ? 2.927 -8.642 5.660 1.00 95.38 122 VAL A C 1
ATOM 1020 O O . VAL A 1 122 ? 2.093 -9.345 6.233 1.00 95.38 122 VAL A O 1
ATOM 1023 N N . GLN A 1 123 ? 3.972 -8.124 6.307 1.00 95.12 123 GLN A N 1
ATOM 1024 C CA . GLN A 1 123 ? 4.175 -8.316 7.738 1.00 95.12 123 GLN A CA 1
ATOM 1025 C C . GLN A 1 123 ? 3.053 -7.658 8.549 1.00 95.12 123 GLN A C 1
ATOM 1027 O O . GLN A 1 123 ? 2.459 -8.329 9.391 1.00 95.12 123 GLN A O 1
ATOM 1032 N N . LEU A 1 124 ? 2.701 -6.400 8.262 1.00 95.06 124 LEU A N 1
ATOM 1033 C CA . LEU A 1 124 ? 1.598 -5.702 8.931 1.00 95.06 124 LEU A CA 1
ATOM 1034 C C . LEU A 1 124 ? 0.27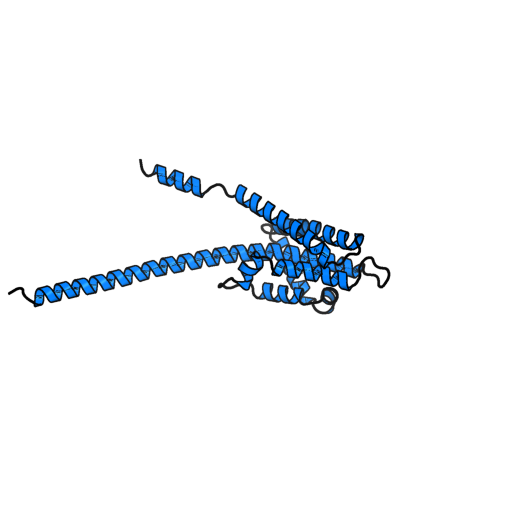1 -6.470 8.794 1.00 95.06 124 LEU A C 1
ATOM 1036 O O . LEU A 1 124 ? -0.432 -6.670 9.782 1.00 95.06 124 LEU A O 1
ATOM 1040 N N . MET A 1 125 ? -0.026 -6.957 7.587 1.00 94.38 125 MET A N 1
ATOM 1041 C CA . MET A 1 125 ? -1.233 -7.722 7.251 1.00 94.38 125 MET A CA 1
ATOM 1042 C C . MET A 1 125 ? -1.336 -9.066 7.988 1.00 94.38 125 MET A C 1
ATOM 1044 O O . MET A 1 125 ? -2.437 -9.548 8.260 1.00 94.38 125 MET A O 1
ATOM 1048 N N . ASN A 1 126 ? -0.209 -9.707 8.300 1.00 93.88 126 ASN A N 1
ATOM 1049 C CA . ASN A 1 126 ? -0.186 -11.001 8.991 1.00 93.88 126 ASN A CA 1
ATOM 1050 C C . ASN A 1 126 ? -0.222 -10.875 10.520 1.00 93.88 126 ASN A C 1
ATOM 1052 O O . ASN A 1 126 ? -0.460 -11.861 11.220 1.00 93.88 126 ASN A O 1
ATOM 1056 N N . LEU A 1 127 ? 0.005 -9.674 11.047 1.00 94.19 127 LEU A N 1
ATOM 1057 C CA . LEU A 1 127 ? -0.008 -9.400 12.475 1.00 94.19 127 LEU A CA 1
ATOM 1058 C C . LEU A 1 127 ? -1.404 -8.989 12.942 1.00 94.19 127 LEU A C 1
ATOM 1060 O O . LEU A 1 127 ? -2.116 -8.253 12.264 1.00 94.19 127 LEU A O 1
ATOM 1064 N N . LYS A 1 128 ? -1.780 -9.420 14.149 1.00 93.06 128 LYS A N 1
ATOM 1065 C CA . LYS A 1 128 ? -3.019 -8.952 14.779 1.00 93.06 128 LYS A CA 1
ATOM 1066 C C . LYS A 1 128 ? -2.883 -7.477 15.143 1.00 93.06 128 LYS A C 1
ATOM 1068 O O . LYS A 1 128 ? -1.891 -7.089 15.768 1.00 93.06 128 LYS A O 1
ATOM 1073 N N . SER A 1 129 ? -3.885 -6.681 14.784 1.00 92.88 129 SER A N 1
ATOM 1074 C CA . SER A 1 129 ? -3.818 -5.228 14.915 1.00 92.88 129 SER A CA 1
ATOM 1075 C C . SER A 1 129 ? -3.720 -4.758 16.363 1.00 92.88 129 SER A C 1
ATOM 1077 O O . SER A 1 129 ? -3.039 -3.779 16.657 1.00 92.88 129 SER A O 1
ATOM 1079 N N . ASN A 1 130 ? -4.265 -5.533 17.301 1.00 92.31 130 ASN A N 1
ATOM 1080 C CA . ASN A 1 130 ? -4.119 -5.285 18.733 1.00 92.31 130 ASN A CA 1
ATOM 1081 C C . ASN A 1 130 ? -2.683 -5.421 19.279 1.00 92.31 130 ASN A C 1
ATOM 1083 O O . ASN A 1 130 ? -2.429 -5.035 20.418 1.00 92.31 130 ASN A O 1
ATOM 1087 N N . LEU A 1 131 ? -1.752 -6.003 18.516 1.00 92.62 131 LEU A N 1
ATOM 1088 C CA . LEU A 1 131 ? -0.352 -6.172 18.920 1.00 92.62 131 LEU A CA 1
ATOM 1089 C C . LEU A 1 131 ? 0.598 -5.180 18.241 1.00 92.62 131 LEU A C 1
ATOM 1091 O O . LEU A 1 131 ? 1.769 -5.123 18.626 1.00 92.62 131 LEU A O 1
ATOM 1095 N N . TRP A 1 132 ? 0.127 -4.400 17.264 1.00 93.81 132 TRP A N 1
ATOM 1096 C CA . TRP A 1 132 ? 0.981 -3.523 16.460 1.00 93.81 132 TRP A CA 1
ATOM 1097 C C . TRP A 1 132 ? 1.754 -2.513 17.315 1.00 93.81 132 TRP A C 1
ATOM 1099 O O . TRP A 1 132 ? 2.977 -2.426 17.228 1.00 93.81 132 TRP A O 1
ATOM 1109 N N . THR A 1 133 ? 1.067 -1.804 18.210 1.00 89.62 133 THR A N 1
ATOM 1110 C CA . THR A 1 133 ? 1.667 -0.755 19.052 1.00 89.62 133 THR A CA 1
ATOM 1111 C C . THR A 1 133 ? 2.619 -1.301 20.115 1.00 89.62 133 THR A C 1
ATOM 111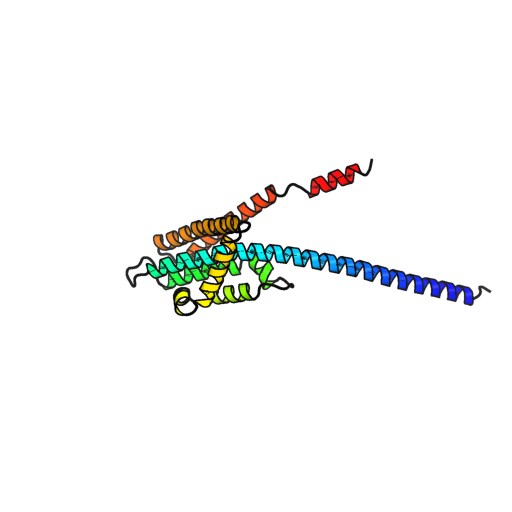3 O O . THR A 1 133 ? 3.560 -0.614 20.521 1.00 89.62 133 THR A O 1
ATOM 1116 N N . LYS A 1 134 ? 2.399 -2.538 20.575 1.00 89.06 134 LYS A N 1
ATOM 1117 C CA . LYS A 1 134 ? 3.184 -3.147 21.653 1.00 89.06 134 LYS A CA 1
ATOM 1118 C C . LYS A 1 134 ? 4.447 -3.832 21.139 1.00 89.06 134 LYS A C 1
ATOM 1120 O O . LYS A 1 134 ? 5.511 -3.633 21.720 1.00 89.06 134 LYS A O 1
ATOM 1125 N N . ASN A 1 135 ? 4.319 -4.618 20.071 1.00 88.44 135 ASN A N 1
ATOM 1126 C CA . ASN A 1 135 ? 5.358 -5.553 19.638 1.00 88.44 135 ASN A CA 1
ATOM 1127 C C . ASN A 1 135 ? 6.013 -5.177 18.303 1.00 88.44 135 ASN A C 1
ATOM 1129 O O . ASN A 1 135 ? 7.046 -5.754 17.986 1.00 88.44 135 ASN A O 1
ATOM 1133 N N . HIS A 1 136 ? 5.422 -4.255 17.532 1.00 91.62 136 HIS A N 1
ATOM 1134 C CA . HIS A 1 136 ? 5.820 -3.987 16.144 1.00 91.62 136 HIS A CA 1
ATOM 1135 C C . HIS A 1 136 ? 5.867 -2.489 15.824 1.00 91.62 136 HIS A C 1
ATOM 1137 O O . HIS A 1 136 ? 5.360 -2.021 14.799 1.00 91.62 136 HIS A O 1
ATOM 1143 N N . LYS A 1 137 ? 6.467 -1.711 16.730 1.00 91.88 137 LYS A N 1
ATOM 1144 C CA . LYS A 1 137 ? 6.565 -0.250 16.601 1.00 91.88 137 LYS A CA 1
ATOM 1145 C C . LYS A 1 137 ? 7.340 0.160 15.354 1.00 91.88 137 LYS A C 1
ATOM 1147 O O . LYS A 1 137 ? 6.993 1.156 14.736 1.00 91.88 137 LYS A O 1
ATOM 1152 N N . GLU A 1 138 ? 8.335 -0.626 14.965 1.00 93.06 138 GLU A N 1
ATOM 1153 C CA . GLU A 1 138 ? 9.151 -0.427 13.772 1.00 93.06 138 GLU A CA 1
ATOM 1154 C C . GLU A 1 138 ? 8.319 -0.400 12.482 1.00 93.06 138 GLU A C 1
ATOM 1156 O O . GLU A 1 138 ? 8.548 0.456 11.628 1.00 93.06 138 GLU A O 1
ATOM 1161 N N . LEU A 1 139 ? 7.295 -1.254 12.369 1.00 93.00 139 LEU A N 1
ATOM 1162 C CA . LEU A 1 139 ? 6.393 -1.271 11.213 1.00 93.00 139 LEU A CA 1
ATOM 1163 C C . LEU A 1 139 ? 5.513 -0.024 11.173 1.00 93.00 139 LEU A C 1
ATOM 1165 O O . LEU A 1 139 ? 5.342 0.591 10.121 1.00 93.00 139 LEU A O 1
ATOM 1169 N N . LEU A 1 140 ? 4.990 0.388 12.329 1.00 94.56 140 LEU A N 1
ATOM 1170 C CA . LEU A 1 140 ? 4.210 1.620 12.430 1.00 94.56 140 LEU A CA 1
ATOM 1171 C C . LEU A 1 140 ? 5.076 2.847 12.118 1.00 94.56 140 LEU A C 1
ATOM 1173 O O . LEU A 1 140 ? 4.634 3.754 11.413 1.00 94.56 140 LEU A O 1
ATOM 1177 N N . SER A 1 141 ? 6.327 2.860 12.587 1.00 95.62 141 SER A N 1
ATOM 1178 C CA . SER A 1 141 ? 7.301 3.905 12.272 1.00 95.62 141 SER A CA 1
ATOM 1179 C C . SER A 1 141 ? 7.620 3.960 10.781 1.00 95.62 141 SER A C 1
ATOM 1181 O O . SER A 1 141 ? 7.709 5.059 10.242 1.00 95.62 141 SER A O 1
ATOM 1183 N N . TYR A 1 142 ? 7.726 2.819 10.094 1.00 96.94 142 TYR A N 1
ATOM 1184 C CA . TYR A 1 142 ? 7.914 2.785 8.643 1.00 96.94 142 TYR A CA 1
ATOM 1185 C C . TYR A 1 142 ? 6.768 3.492 7.903 1.00 96.94 142 TYR A C 1
ATOM 1187 O O . TYR A 1 142 ? 7.009 4.470 7.193 1.00 96.94 142 TYR A O 1
ATOM 1195 N N . PHE A 1 143 ? 5.513 3.087 8.124 1.00 96.50 143 PHE A N 1
ATOM 1196 C CA . PHE A 1 143 ? 4.367 3.708 7.444 1.00 96.50 143 PHE A CA 1
ATOM 1197 C C . PHE A 1 143 ? 4.145 5.171 7.854 1.00 96.50 143 PHE A C 1
ATOM 1199 O O . PHE A 1 143 ? 3.791 5.996 7.009 1.00 96.50 143 PHE A O 1
ATOM 1206 N N . SER A 1 144 ? 4.429 5.518 9.111 1.00 96.06 144 SER A N 1
ATOM 1207 C CA . SER A 1 144 ? 4.406 6.905 9.587 1.00 96.06 144 SER A CA 1
ATOM 1208 C C . SER A 1 144 ? 5.503 7.759 8.932 1.00 96.06 144 SER A C 1
ATOM 1210 O O . SER A 1 144 ? 5.270 8.913 8.561 1.00 96.06 144 SER A O 1
ATOM 1212 N N . SER A 1 145 ? 6.690 7.189 8.698 1.00 96.69 145 SER A N 1
ATOM 1213 C CA . SER A 1 145 ? 7.773 7.873 7.984 1.00 96.69 145 SER A CA 1
ATOM 1214 C C . SER A 1 145 ? 7.413 8.130 6.519 1.00 96.69 145 SER A C 1
ATOM 1216 O O . SER A 1 145 ? 7.682 9.217 6.012 1.00 96.69 145 SER A O 1
ATOM 1218 N N . LEU A 1 146 ? 6.718 7.188 5.866 1.00 94.94 146 LEU A N 1
ATOM 1219 C CA . LEU A 1 146 ? 6.188 7.374 4.515 1.00 94.94 146 LEU A CA 1
ATOM 1220 C C . LEU A 1 146 ? 5.148 8.495 4.481 1.00 94.94 146 LEU A C 1
ATOM 1222 O O . LEU A 1 146 ? 5.250 9.385 3.641 1.00 94.94 146 LEU A O 1
ATOM 1226 N N . LYS A 1 147 ? 4.201 8.511 5.430 1.00 95.81 147 LYS A N 1
ATOM 1227 C CA . LYS A 1 147 ? 3.231 9.609 5.585 1.00 95.81 147 LYS A CA 1
ATOM 1228 C C . LYS A 1 147 ? 3.943 10.954 5.737 1.00 95.81 147 LYS A C 1
ATOM 1230 O O . LYS A 1 147 ? 3.655 11.887 4.997 1.00 95.81 147 LYS A O 1
ATOM 1235 N N . THR A 1 148 ? 4.912 11.037 6.646 1.00 95.88 148 THR A N 1
ATOM 1236 C CA . THR A 1 148 ? 5.694 12.262 6.887 1.00 95.88 148 THR A CA 1
ATOM 1237 C C . THR A 1 148 ? 6.426 12.714 5.625 1.00 95.88 148 THR A C 1
ATOM 1239 O O . THR A 1 148 ? 6.361 13.888 5.267 1.00 95.88 148 THR A O 1
ATOM 1242 N N . LYS A 1 149 ? 7.066 11.781 4.911 1.00 95.25 149 LYS A N 1
ATOM 1243 C CA . LYS A 1 149 ? 7.751 12.057 3.647 1.00 95.25 149 LYS A CA 1
ATOM 1244 C C . LYS A 1 149 ? 6.786 12.643 2.612 1.00 95.25 149 LYS A C 1
ATOM 1246 O O . LYS A 1 149 ? 7.041 13.731 2.104 1.00 95.25 149 LYS A O 1
ATOM 1251 N N . TYR A 1 150 ? 5.663 11.978 2.343 1.00 94.75 150 TYR A N 1
ATOM 1252 C CA . TYR A 1 150 ? 4.707 12.430 1.326 1.00 94.75 150 TYR A CA 1
ATOM 1253 C C . TYR A 1 150 ? 4.016 13.750 1.681 1.00 94.75 150 TYR A C 1
ATOM 1255 O O . TYR A 1 150 ? 3.744 14.544 0.788 1.00 94.75 150 TYR A O 1
ATOM 1263 N N . LEU A 1 151 ? 3.781 14.022 2.966 1.00 93.12 151 LEU A N 1
ATOM 1264 C CA . LEU A 1 151 ? 3.231 15.302 3.419 1.00 93.12 151 LEU A CA 1
ATOM 1265 C C . LEU A 1 151 ? 4.254 16.447 3.379 1.00 93.12 151 LEU A C 1
ATOM 1267 O O . LEU A 1 151 ? 3.855 17.606 3.282 1.00 93.12 151 LEU A O 1
ATOM 1271 N N . SER A 1 152 ? 5.553 16.141 3.462 1.00 92.88 152 SER A N 1
ATOM 1272 C CA . SER A 1 152 ? 6.626 17.142 3.365 1.00 92.88 152 SER A CA 1
ATOM 1273 C C . SER A 1 152 ? 6.925 17.582 1.928 1.00 92.88 152 SER A C 1
ATOM 1275 O O . SER A 1 152 ? 7.457 18.669 1.709 1.00 92.88 152 SER A O 1
ATOM 1277 N N . GLU A 1 153 ? 6.571 16.755 0.944 1.00 92.62 153 GLU A N 1
ATOM 1278 C CA . GLU A 1 153 ? 6.780 17.025 -0.475 1.00 92.62 153 GLU A CA 1
ATOM 1279 C C . GLU A 1 153 ? 5.509 17.640 -1.079 1.00 92.62 153 GLU A C 1
ATOM 1281 O O . GLU A 1 153 ? 4.517 16.944 -1.285 1.00 92.62 153 GLU A O 1
ATOM 1286 N N . GLU A 1 154 ? 5.532 18.937 -1.410 1.00 87.81 154 GLU A N 1
ATOM 1287 C CA . GLU A 1 154 ? 4.333 19.663 -1.877 1.00 87.81 154 GLU A CA 1
ATOM 1288 C C . GLU A 1 154 ? 3.671 19.007 -3.103 1.00 87.81 154 GLU A C 1
ATOM 1290 O O . GLU A 1 154 ? 2.450 18.959 -3.197 1.00 87.81 154 GLU A O 1
ATOM 1295 N N . ALA A 1 155 ? 4.473 18.414 -3.996 1.00 88.94 155 ALA A N 1
ATOM 1296 C CA . ALA A 1 155 ? 3.985 17.691 -5.172 1.00 88.94 155 ALA A CA 1
ATOM 1297 C C . ALA A 1 155 ? 3.133 16.450 -4.835 1.00 88.94 155 ALA A C 1
ATOM 1299 O O . ALA A 1 155 ? 2.291 16.058 -5.635 1.00 88.94 155 ALA A O 1
ATOM 1300 N N . ASN A 1 156 ? 3.361 15.832 -3.674 1.00 90.88 156 ASN A N 1
ATOM 1301 C CA . ASN A 1 156 ? 2.708 14.593 -3.245 1.00 90.88 156 ASN A CA 1
ATOM 1302 C C . ASN A 1 156 ? 1.648 14.831 -2.163 1.00 90.88 156 ASN A C 1
ATOM 1304 O O . ASN A 1 156 ? 0.744 14.015 -1.992 1.00 90.88 156 ASN A O 1
ATOM 1308 N N . LYS A 1 157 ? 1.750 15.942 -1.433 1.00 91.81 157 LYS A N 1
ATOM 1309 C CA . LYS A 1 157 ? 0.918 16.267 -0.275 1.00 91.81 157 LYS A CA 1
ATOM 1310 C C . LYS A 1 157 ? -0.572 16.331 -0.595 1.00 91.81 157 LYS A C 1
ATOM 1312 O O . LYS A 1 157 ? -1.369 15.756 0.147 1.00 91.81 157 LYS A O 1
ATOM 1317 N N . GLU A 1 158 ? -0.949 17.017 -1.673 1.00 92.06 158 GLU A N 1
ATOM 1318 C CA . GLU A 1 158 ? -2.354 17.149 -2.081 1.00 92.06 158 GLU A CA 1
ATOM 1319 C C . GLU A 1 158 ? -2.953 15.778 -2.416 1.00 92.06 158 GLU A C 1
ATOM 1321 O O . GLU A 1 158 ? -3.982 15.391 -1.860 1.00 92.06 158 GLU A O 1
ATOM 1326 N N . GLU A 1 159 ? -2.265 15.007 -3.259 1.00 90.94 159 GLU A N 1
ATOM 1327 C CA . GLU A 1 159 ? -2.713 13.682 -3.683 1.00 90.94 159 GLU A CA 1
ATOM 1328 C C . GLU A 1 159 ? -2.770 12.696 -2.501 1.00 90.94 159 GLU A C 1
ATOM 1330 O O . GLU A 1 159 ? -3.758 11.977 -2.339 1.00 90.94 159 GLU A O 1
ATOM 1335 N N . PHE A 1 160 ? -1.763 12.707 -1.623 1.00 93.75 160 PHE A N 1
ATOM 1336 C CA . PHE A 1 160 ? -1.740 11.872 -0.421 1.00 93.75 160 PHE A CA 1
ATOM 1337 C C . PHE A 1 160 ? -2.911 12.195 0.511 1.00 93.75 160 PHE A C 1
ATOM 1339 O O . PHE A 1 160 ? -3.619 11.287 0.946 1.00 93.75 160 PHE A O 1
ATOM 1346 N N . THR A 1 161 ? -3.141 13.481 0.787 1.00 92.94 161 THR A N 1
ATOM 1347 C CA . THR A 1 161 ? -4.229 13.937 1.666 1.00 92.94 161 THR A CA 1
ATOM 1348 C C . THR A 1 161 ? -5.588 13.570 1.081 1.00 92.94 161 THR A C 1
ATOM 1350 O O . THR A 1 161 ? -6.450 13.066 1.798 1.00 92.94 161 THR A O 1
ATOM 1353 N N . LYS A 1 162 ? -5.764 13.747 -0.234 1.00 92.00 162 LYS A N 1
ATOM 1354 C CA . LYS A 1 162 ? -6.984 13.356 -0.944 1.00 92.00 162 LYS A CA 1
ATOM 1355 C C . LYS A 1 162 ? -7.273 11.864 -0.782 1.00 92.00 162 LYS A C 1
ATOM 1357 O O . LYS A 1 162 ? -8.376 11.505 -0.380 1.00 92.00 162 LYS A O 1
ATOM 1362 N N . TYR A 1 163 ? -6.295 10.996 -1.054 1.00 91.88 163 TYR A N 1
ATOM 1363 C CA . TYR A 1 163 ? -6.491 9.552 -0.897 1.00 91.88 163 TYR A CA 1
ATOM 1364 C C . TYR A 1 163 ? -6.708 9.138 0.555 1.00 91.88 163 TYR A C 1
ATOM 1366 O O . TYR A 1 163 ? -7.490 8.221 0.802 1.00 91.88 163 TYR A O 1
ATOM 1374 N N . GLN A 1 164 ? -6.023 9.782 1.504 1.00 93.56 164 GLN A N 1
ATOM 1375 C CA . GLN A 1 164 ? -6.194 9.481 2.920 1.00 93.56 164 GLN A CA 1
ATOM 1376 C C . GLN A 1 164 ? -7.615 9.826 3.374 1.00 93.56 164 GLN A C 1
ATOM 1378 O O . GLN A 1 164 ? -8.278 8.969 3.945 1.00 93.56 164 GLN A O 1
ATOM 1383 N N . ASN A 1 165 ? -8.094 11.037 3.082 1.00 93.00 165 ASN A N 1
ATOM 1384 C CA . ASN A 1 165 ? -9.414 11.503 3.511 1.00 93.00 165 ASN A CA 1
ATOM 1385 C C . ASN A 1 165 ? -10.541 10.696 2.868 1.00 93.00 165 ASN A C 1
ATOM 1387 O O . ASN A 1 165 ? -11.432 10.233 3.570 1.00 93.00 165 ASN A O 1
ATOM 1391 N N . SER A 1 166 ? -10.459 10.458 1.557 1.00 90.88 166 SER A N 1
ATOM 1392 C CA . SER A 1 166 ? -11.489 9.692 0.852 1.00 90.88 166 SER A CA 1
ATOM 1393 C C . SER A 1 166 ? -11.608 8.263 1.391 1.00 90.88 166 SER A C 1
ATOM 1395 O O . SER A 1 166 ? -12.693 7.770 1.694 1.00 90.88 166 SER A O 1
ATOM 1397 N N . PHE A 1 167 ? -10.465 7.609 1.630 1.00 92.75 167 PHE A N 1
ATOM 1398 C CA . PHE A 1 167 ? -10.464 6.281 2.232 1.00 92.75 167 PHE A CA 1
ATOM 1399 C C . PHE A 1 167 ? -10.933 6.299 3.695 1.00 92.75 167 PHE A C 1
ATOM 1401 O O . PHE A 1 167 ? -11.642 5.384 4.107 1.00 92.75 167 PHE A O 1
ATOM 1408 N N . LEU A 1 168 ? -10.552 7.316 4.480 1.00 93.00 168 LEU A N 1
ATOM 1409 C CA . LEU A 1 168 ? -11.010 7.485 5.863 1.00 93.00 168 LEU A CA 1
ATOM 1410 C C . LEU A 1 168 ? -12.535 7.568 5.936 1.00 93.00 168 LEU A C 1
ATOM 1412 O O . LEU A 1 168 ? -13.121 6.883 6.765 1.00 93.00 168 LEU A O 1
ATOM 1416 N N . GLU A 1 169 ? -13.175 8.343 5.059 1.00 91.94 169 GLU A N 1
ATOM 1417 C CA . GLU A 1 169 ? -14.635 8.478 5.018 1.00 91.94 169 GLU A CA 1
ATOM 1418 C C . GLU A 1 169 ? -15.323 7.129 4.758 1.00 91.94 169 GLU A C 1
ATOM 1420 O O . GLU A 1 169 ? -16.191 6.712 5.527 1.00 91.94 169 GLU A O 1
ATOM 1425 N N . ILE A 1 170 ? -14.886 6.400 3.726 1.00 91.31 170 ILE A N 1
ATOM 1426 C CA . ILE A 1 170 ? -15.457 5.090 3.368 1.00 91.31 170 ILE A CA 1
ATOM 1427 C C . ILE A 1 170 ? -15.213 4.061 4.478 1.00 91.31 170 ILE A C 1
ATOM 1429 O O . ILE A 1 170 ? -16.096 3.264 4.812 1.00 91.31 170 ILE A O 1
ATOM 1433 N N . TYR A 1 171 ? -14.009 4.051 5.050 1.00 92.94 171 TYR A N 1
ATOM 1434 C CA . TYR A 1 171 ? -13.641 3.083 6.075 1.00 92.94 171 TYR A CA 1
ATOM 1435 C C . TYR A 1 171 ? -14.335 3.374 7.412 1.00 92.94 171 TYR A C 1
ATOM 1437 O O . TYR A 1 171 ? -14.793 2.437 8.064 1.00 92.94 171 TYR A O 1
ATOM 1445 N N . GLN A 1 172 ? -14.507 4.647 7.780 1.00 92.94 172 GLN A N 1
ATOM 1446 C CA . GLN A 1 172 ? -15.302 5.043 8.943 1.00 92.94 172 GLN A CA 1
ATOM 1447 C C . GLN A 1 172 ? -16.767 4.636 8.772 1.00 92.94 172 GLN A C 1
ATOM 1449 O O . GLN A 1 172 ? -17.340 4.027 9.673 1.00 92.94 172 GLN A O 1
ATOM 1454 N N . GLU A 1 173 ? -17.356 4.873 7.596 1.00 91.19 173 GLU A N 1
ATOM 1455 C CA . GLU A 1 173 ? -18.729 4.449 7.323 1.00 91.19 173 GLU A CA 1
ATOM 1456 C C . GLU A 1 173 ? -18.884 2.926 7.470 1.00 91.19 173 GLU A C 1
ATOM 1458 O O . GLU A 1 173 ? -19.868 2.431 8.023 1.00 91.19 173 GLU A O 1
ATOM 1463 N N . PHE A 1 174 ? -17.892 2.158 7.013 1.00 90.44 174 PHE A N 1
ATOM 1464 C CA . PHE A 1 174 ? -17.870 0.712 7.203 1.00 90.44 174 PHE A CA 1
ATOM 1465 C C . PHE A 1 174 ? -17.799 0.322 8.688 1.00 90.44 174 PHE A C 1
ATOM 1467 O O . PHE A 1 174 ? -18.577 -0.530 9.125 1.00 90.44 174 PHE A O 1
ATOM 1474 N N . ILE A 1 175 ? -16.931 0.963 9.475 1.00 90.94 175 ILE A N 1
ATOM 1475 C CA . ILE A 1 175 ? -16.834 0.755 10.929 1.00 90.94 175 ILE A CA 1
ATOM 1476 C C . ILE A 1 175 ? -18.185 1.036 11.608 1.00 90.94 175 ILE A C 1
ATOM 1478 O O . ILE A 1 175 ? -18.664 0.208 12.388 1.00 90.94 175 ILE A O 1
ATOM 1482 N N . ASP A 1 176 ? -18.854 2.135 11.255 1.00 90.12 176 ASP A N 1
ATOM 1483 C CA . ASP A 1 176 ? -20.158 2.521 11.809 1.00 90.12 176 ASP A CA 1
ATOM 1484 C C . ASP A 1 176 ? -21.270 1.525 11.435 1.00 90.12 176 ASP A C 1
ATOM 1486 O O . ASP A 1 176 ? -22.166 1.215 12.232 1.00 90.12 176 ASP A O 1
ATOM 1490 N N . GLN A 1 177 ? -21.211 0.955 10.229 1.00 87.44 177 GLN A N 1
ATOM 1491 C CA . GLN A 1 177 ? -22.120 -0.116 9.819 1.00 87.44 177 GLN A CA 1
ATOM 1492 C C . GLN A 1 177 ? -21.899 -1.402 10.621 1.00 87.44 177 GLN A C 1
ATOM 1494 O O . GLN A 1 177 ? -22.879 -2.055 10.994 1.00 87.44 177 GLN A O 1
ATOM 1499 N N . VAL A 1 178 ? -20.644 -1.770 10.905 1.00 87.19 178 VAL A N 1
ATOM 1500 C CA . VAL A 1 178 ? -20.338 -2.921 11.770 1.00 87.19 178 VAL A CA 1
ATOM 1501 C C . VAL A 1 178 ? -20.855 -2.670 13.186 1.00 87.19 178 VAL A C 1
ATOM 1503 O O . VAL A 1 178 ? -21.521 -3.544 13.748 1.00 87.19 178 VAL A O 1
ATOM 1506 N N . LYS A 1 179 ? -20.627 -1.463 13.720 1.00 85.38 179 LYS A N 1
ATOM 1507 C CA . LYS A 1 179 ? -21.107 -1.030 15.039 1.00 85.38 179 LYS A CA 1
ATOM 1508 C C . LYS A 1 179 ? -22.627 -1.143 15.164 1.00 85.38 179 LYS A C 1
ATOM 1510 O O . LYS A 1 179 ? -23.136 -1.780 16.079 1.00 85.38 179 LYS A O 1
ATOM 1515 N N . SER A 1 180 ? -23.361 -0.552 14.223 1.00 83.50 180 SER A N 1
ATOM 1516 C CA . SER A 1 180 ? -24.826 -0.456 14.280 1.00 83.50 180 SER A CA 1
ATOM 1517 C C . SER A 1 180 ? -25.546 -1.784 14.045 1.00 83.50 180 SER A C 1
ATOM 1519 O O . SER A 1 180 ? -26.572 -2.050 14.669 1.00 83.50 180 SER A O 1
ATOM 1521 N N . LYS A 1 181 ? -25.036 -2.630 13.142 1.00 76.56 181 LYS A N 1
ATOM 1522 C CA . LYS A 1 181 ? -25.724 -3.869 12.748 1.00 76.56 181 LYS A CA 1
ATOM 1523 C C . LYS A 1 181 ? -25.360 -5.068 13.627 1.00 76.56 181 LYS A C 1
ATOM 1525 O O . LYS A 1 181 ? -26.028 -6.092 13.511 1.00 76.56 181 LYS A O 1
ATOM 1530 N N . ASN A 1 182 ? -24.317 -4.964 14.461 1.00 69.75 182 ASN A N 1
ATOM 1531 C CA . ASN A 1 182 ? -23.750 -6.065 15.258 1.00 69.75 182 ASN A CA 1
ATOM 1532 C C . ASN A 1 182 ? -23.579 -7.368 14.441 1.00 69.75 182 ASN A C 1
ATOM 1534 O O . ASN A 1 182 ? -23.783 -8.479 14.933 1.00 69.75 182 ASN A O 1
ATOM 1538 N N . LYS A 1 183 ? -23.277 -7.212 13.147 1.00 71.31 183 LYS A N 1
ATOM 1539 C CA . LYS A 1 183 ? -23.124 -8.299 12.178 1.00 71.31 183 LYS A CA 1
ATOM 1540 C C . LYS A 1 183 ? -21.668 -8.739 12.093 1.00 71.31 183 LYS A C 1
ATOM 1542 O O . LYS A 1 183 ? -20.765 -8.044 12.566 1.00 71.31 183 LYS A O 1
ATOM 1547 N N . ASP A 1 184 ? -21.443 -9.897 11.475 1.00 78.12 184 ASP A N 1
ATOM 1548 C CA . ASP A 1 184 ? -20.085 -10.327 11.171 1.00 78.12 184 ASP A CA 1
ATOM 1549 C C . ASP A 1 184 ? -19.418 -9.345 10.196 1.00 78.12 184 ASP A C 1
ATOM 1551 O O . ASP A 1 184 ? -20.012 -8.920 9.201 1.00 78.12 184 ASP A O 1
ATOM 1555 N N . VAL A 1 185 ? -18.164 -8.997 10.489 1.00 81.75 185 VAL A N 1
ATOM 1556 C CA . VAL A 1 185 ? -17.361 -8.052 9.699 1.00 81.75 185 VAL A CA 1
ATOM 1557 C C . VAL A 1 185 ? -17.267 -8.531 8.252 1.00 81.75 185 VAL A C 1
ATOM 1559 O O . VAL A 1 185 ? -17.368 -7.731 7.327 1.00 81.75 185 VAL A O 1
ATOM 1562 N N . THR A 1 186 ? -17.127 -9.844 8.054 1.00 78.88 186 THR A N 1
ATOM 1563 C CA . THR A 1 186 ? -16.999 -10.481 6.739 1.00 78.88 186 THR A CA 1
ATOM 1564 C C . THR A 1 186 ? -18.229 -10.264 5.858 1.00 78.88 186 THR A C 1
ATOM 1566 O O . THR A 1 186 ? -18.089 -10.059 4.655 1.00 78.88 186 THR A O 1
ATOM 1569 N N . GLU A 1 187 ? -19.431 -10.267 6.443 1.00 78.75 187 GLU A N 1
ATOM 1570 C CA . GLU A 1 187 ? -20.694 -10.109 5.709 1.00 78.75 187 GLU A CA 1
ATOM 1571 C C . GLU A 1 187 ? -20.843 -8.683 5.160 1.00 78.75 187 GLU A C 1
ATOM 1573 O O . GLU A 1 187 ? -21.234 -8.487 4.010 1.00 78.75 187 GLU A O 1
ATOM 1578 N N . LEU A 1 188 ? -20.480 -7.680 5.965 1.00 81.25 188 LEU A N 1
ATOM 1579 C CA . LEU A 1 188 ? -20.564 -6.263 5.593 1.00 81.25 188 LEU A CA 1
ATOM 1580 C C . LEU A 1 188 ? -19.396 -5.798 4.717 1.00 81.25 188 LEU A C 1
ATOM 1582 O O . LEU A 1 188 ? -19.474 -4.743 4.086 1.00 81.25 188 LEU A O 1
ATOM 1586 N N . PHE A 1 189 ? -18.322 -6.582 4.652 1.00 85.38 189 PHE A N 1
ATOM 1587 C CA . PHE A 1 189 ? -17.120 -6.202 3.925 1.00 85.38 189 PHE A CA 1
ATOM 1588 C C . PHE A 1 189 ? -17.325 -6.141 2.405 1.00 85.38 189 PHE A C 1
ATOM 1590 O O . PHE A 1 189 ? -16.648 -5.373 1.728 1.00 85.38 189 PHE A O 1
ATOM 1597 N N . ASN A 1 190 ? -18.281 -6.891 1.850 1.00 84.94 1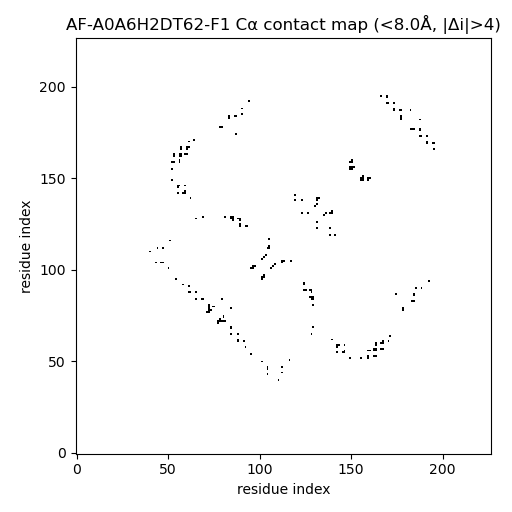90 ASN A N 1
ATOM 1598 C CA . ASN A 1 190 ? -18.590 -6.814 0.417 1.00 84.94 190 ASN A CA 1
ATOM 1599 C C . ASN A 1 190 ? -19.125 -5.430 0.020 1.00 84.94 190 ASN A C 1
ATOM 1601 O O . ASN A 1 190 ? -18.679 -4.877 -0.979 1.00 84.94 190 ASN A O 1
ATOM 1605 N N . THR A 1 191 ? -19.973 -4.820 0.853 1.00 83.69 191 THR A N 1
ATOM 1606 C CA . THR A 1 191 ? -20.467 -3.450 0.638 1.00 83.69 191 THR A CA 1
ATOM 1607 C C . THR A 1 191 ? -19.327 -2.432 0.633 1.00 83.69 191 THR A C 1
ATOM 1609 O O . THR A 1 191 ? -19.320 -1.500 -0.167 1.00 83.69 191 THR A O 1
ATOM 1612 N N . PHE A 1 192 ? -18.341 -2.613 1.517 1.00 86.56 192 PHE A N 1
ATOM 1613 C CA . PHE A 1 192 ? -17.142 -1.777 1.541 1.00 86.56 192 PHE A CA 1
ATOM 1614 C C . PHE A 1 192 ? -16.328 -1.920 0.246 1.00 86.56 192 PHE A C 1
ATOM 1616 O O . PHE A 1 192 ? -15.935 -0.909 -0.335 1.00 86.56 192 PHE A O 1
ATOM 1623 N N . LYS A 1 193 ? -16.124 -3.153 -0.242 1.00 88.81 193 LYS A N 1
ATOM 1624 C CA . LYS A 1 193 ? -15.414 -3.402 -1.510 1.00 88.81 193 LYS A CA 1
ATOM 1625 C C . LYS A 1 193 ? -16.091 -2.703 -2.684 1.00 88.81 193 LYS A C 1
ATOM 1627 O O . LYS A 1 193 ? -15.413 -2.024 -3.443 1.00 88.81 193 LYS A O 1
ATOM 1632 N N . GLU A 1 194 ? -17.412 -2.833 -2.801 1.00 87.25 194 GLU A N 1
ATOM 1633 C CA . GLU A 1 194 ? -18.189 -2.209 -3.879 1.00 87.25 194 GLU A CA 1
ATOM 1634 C C . GLU A 1 194 ? -18.049 -0.680 -3.876 1.00 87.25 194 GLU A C 1
ATOM 1636 O O . GLU A 1 194 ? -17.882 -0.071 -4.934 1.00 87.25 194 GLU A O 1
ATOM 1641 N N . LYS A 1 195 ? -18.059 -0.052 -2.692 1.00 85.19 195 LYS A N 1
ATOM 1642 C CA . LYS A 1 195 ? -17.871 1.399 -2.551 1.00 85.19 195 LYS A CA 1
ATOM 1643 C C . LYS A 1 195 ? -16.454 1.854 -2.907 1.00 85.19 195 LYS A C 1
ATOM 1645 O O . LYS A 1 195 ? -16.313 2.795 -3.686 1.00 85.19 195 LYS A O 1
ATOM 1650 N N . ASP A 1 196 ? -15.421 1.183 -2.392 1.00 85.88 196 ASP A N 1
ATOM 1651 C CA . ASP A 1 196 ? -14.022 1.510 -2.728 1.00 85.88 196 ASP A CA 1
ATOM 1652 C C . ASP A 1 196 ? -13.735 1.300 -4.224 1.00 85.88 196 ASP A C 1
ATOM 1654 O O . ASP A 1 196 ? -13.001 2.071 -4.847 1.00 85.88 196 ASP A O 1
ATOM 1658 N N . GLU A 1 197 ? -14.331 0.270 -4.831 1.00 86.12 197 GLU A N 1
ATOM 1659 C CA . GLU A 1 197 ? -14.194 0.007 -6.261 1.00 86.12 197 GLU A CA 1
ATOM 1660 C C . GLU A 1 197 ? -14.909 1.065 -7.114 1.00 86.12 197 GLU A C 1
ATOM 1662 O O . GLU A 1 197 ? -14.346 1.527 -8.111 1.00 86.12 197 GLU A O 1
ATOM 1667 N N . ALA A 1 198 ? -16.101 1.514 -6.711 1.00 84.94 198 ALA A N 1
ATOM 1668 C CA . ALA A 1 198 ? -16.818 2.589 -7.392 1.00 84.94 198 ALA A CA 1
ATOM 1669 C C . ALA A 1 198 ? -16.022 3.905 -7.390 1.00 84.94 198 ALA A C 1
ATOM 1671 O O . ALA A 1 198 ? -15.861 4.522 -8.445 1.00 84.94 198 ALA A O 1
ATOM 1672 N N . GLU A 1 199 ? -15.455 4.287 -6.243 1.00 80.00 199 GLU A N 1
ATOM 1673 C CA . GLU A 1 199 ? -14.608 5.479 -6.117 1.00 80.00 199 GLU A CA 1
ATOM 1674 C C . GLU A 1 199 ? -13.353 5.370 -7.003 1.00 80.00 199 GLU A C 1
ATOM 1676 O O . GLU A 1 199 ? -12.971 6.305 -7.714 1.00 80.00 199 GLU A O 1
ATOM 1681 N N . ARG A 1 200 ? -12.732 4.182 -7.038 1.00 78.81 200 ARG A N 1
ATOM 1682 C CA . ARG A 1 200 ? -11.600 3.905 -7.931 1.00 78.81 200 ARG A CA 1
ATOM 1683 C C . ARG A 1 200 ? -11.988 4.068 -9.403 1.00 78.81 200 ARG A C 1
ATOM 1685 O O . ARG A 1 200 ? -11.207 4.636 -10.166 1.00 78.81 200 ARG A O 1
ATOM 1692 N N . LEU A 1 201 ? -13.149 3.562 -9.818 1.00 82.12 201 LEU A N 1
ATOM 1693 C CA . LEU A 1 201 ? -13.629 3.685 -11.198 1.00 82.12 201 LEU A CA 1
ATOM 1694 C C . LEU A 1 201 ? -13.945 5.137 -11.566 1.00 82.12 201 LEU A C 1
ATOM 1696 O O . LEU A 1 201 ? -13.663 5.554 -12.689 1.00 82.12 201 LEU A O 1
ATOM 1700 N N . GLU A 1 202 ? -14.497 5.916 -10.640 1.00 80.00 202 GLU A N 1
ATOM 1701 C CA . GLU A 1 202 ? -14.751 7.343 -10.838 1.00 80.00 202 GLU A CA 1
ATOM 1702 C C . GLU A 1 202 ? -13.449 8.131 -11.030 1.00 80.00 202 GLU A C 1
ATOM 1704 O O . GLU A 1 202 ? -13.335 8.902 -11.985 1.00 80.00 202 GLU A O 1
ATOM 1709 N N . TYR A 1 203 ? -12.424 7.847 -10.222 1.00 73.12 203 TYR A N 1
ATOM 1710 C CA . TYR A 1 203 ? -11.086 8.411 -10.410 1.00 73.12 203 TYR A CA 1
ATOM 1711 C C . TYR A 1 203 ? -10.479 8.045 -11.775 1.00 73.12 203 TYR A C 1
ATOM 1713 O O . TYR A 1 203 ? -9.929 8.898 -12.470 1.00 73.12 203 TYR A O 1
ATOM 1721 N N . LEU A 1 204 ? -10.585 6.783 -12.205 1.00 74.69 204 LEU A N 1
ATOM 1722 C CA . LEU A 1 204 ? -10.074 6.376 -13.521 1.00 74.69 204 LEU A CA 1
ATOM 1723 C C . LEU A 1 204 ? -10.782 7.128 -14.658 1.00 74.69 204 LEU A C 1
ATOM 1725 O O . LEU A 1 204 ? -10.128 7.570 -15.602 1.00 74.69 204 LEU A O 1
ATOM 1729 N N . ARG A 1 205 ? -12.097 7.346 -14.536 1.00 77.19 205 ARG A N 1
ATOM 1730 C CA . ARG A 1 205 ? -12.872 8.137 -15.501 1.00 77.19 205 ARG A CA 1
ATOM 1731 C C . ARG A 1 205 ? -12.441 9.603 -15.529 1.00 77.19 205 ARG A C 1
ATOM 1733 O O . ARG A 1 205 ? -12.359 10.166 -16.619 1.00 77.19 205 ARG A O 1
ATOM 1740 N N . SER A 1 206 ? -12.145 10.223 -14.384 1.00 73.56 206 SER A N 1
ATOM 1741 C CA . SER A 1 206 ? -11.674 11.616 -14.359 1.00 73.56 206 SER A CA 1
ATOM 1742 C C . SER A 1 206 ? -10.294 11.758 -15.010 1.00 73.56 206 SER A C 1
ATOM 1744 O O . SER A 1 206 ? -10.075 12.678 -15.793 1.00 73.56 206 SER A O 1
ATOM 1746 N N . VAL A 1 207 ? -9.38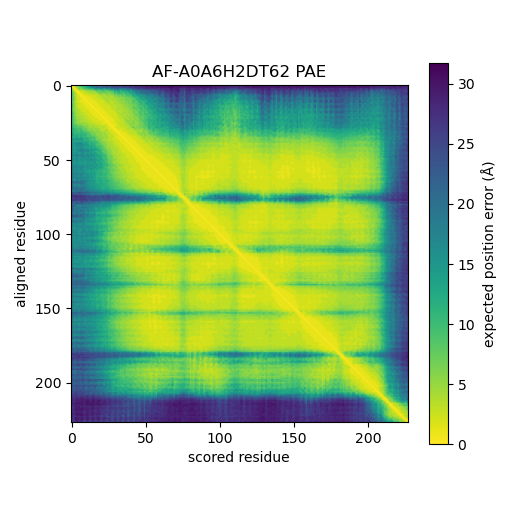8 10.799 -14.781 1.00 68.25 207 VAL A N 1
ATOM 1747 C CA . VAL A 1 207 ? -8.053 10.785 -15.406 1.00 68.25 207 VAL A CA 1
ATOM 1748 C C . VAL A 1 207 ? -8.131 10.576 -16.925 1.00 68.25 207 VAL A C 1
ATOM 1750 O O . VAL A 1 207 ? -7.394 11.220 -17.674 1.00 68.25 207 VAL A O 1
ATOM 1753 N N . GLU A 1 208 ? -9.030 9.714 -17.413 1.00 67.50 208 GLU A N 1
ATOM 1754 C CA . GLU A 1 208 ? -9.258 9.538 -18.857 1.00 67.50 208 GLU A CA 1
ATOM 1755 C C . GLU A 1 208 ? -9.818 10.798 -19.531 1.00 67.50 208 GLU A C 1
ATOM 1757 O O . GLU A 1 208 ? -9.476 11.084 -20.680 1.00 67.50 208 GLU A O 1
ATOM 1762 N N . GLN A 1 209 ? -10.660 11.566 -18.835 1.00 58.41 209 GLN A N 1
ATOM 1763 C CA . GLN A 1 209 ? -11.203 12.827 -19.348 1.00 58.41 209 GLN A CA 1
ATOM 1764 C C . GLN A 1 209 ? -10.149 13.944 -19.401 1.00 58.41 209 GLN A C 1
ATOM 1766 O O . GLN A 1 209 ? -10.188 14.777 -20.309 1.00 58.41 209 GLN A O 1
ATOM 1771 N N . GLU A 1 210 ? -9.184 13.934 -18.479 1.00 50.88 210 GLU A N 1
ATOM 1772 C CA . GLU A 1 210 ? -8.075 14.893 -18.427 1.00 50.88 210 GLU A CA 1
ATOM 1773 C C . GLU A 1 210 ? -6.921 14.568 -19.386 1.00 50.88 210 GLU A C 1
ATOM 1775 O O . GLU A 1 210 ? -6.129 15.453 -19.708 1.00 50.88 210 GLU A O 1
ATOM 1780 N N . GLN A 1 211 ? -6.821 13.336 -19.896 1.00 42.69 211 GLN A N 1
ATOM 1781 C CA . GLN A 1 211 ? -5.894 12.992 -20.975 1.00 42.69 211 GLN A CA 1
ATOM 1782 C C . GLN A 1 211 ? -6.531 13.385 -22.322 1.00 42.69 211 GLN A C 1
ATOM 1784 O O . GLN A 1 211 ? -7.321 12.614 -22.878 1.00 42.69 211 GLN A O 1
ATOM 1789 N N . PRO A 1 212 ? -6.219 14.559 -22.919 1.00 41.81 212 PRO A N 1
ATOM 1790 C CA . PRO A 1 212 ? -6.759 14.893 -24.227 1.00 41.81 212 PRO A CA 1
ATOM 1791 C C . PRO A 1 212 ? -6.356 13.799 -25.209 1.00 41.81 212 PRO A C 1
ATOM 1793 O O . PRO A 1 212 ? -5.224 13.317 -25.166 1.00 41.81 212 PRO A O 1
ATOM 1796 N N . LYS A 1 213 ? -7.287 13.447 -26.105 1.00 46.78 213 LYS A N 1
ATOM 1797 C CA . LYS A 1 213 ? -7.173 12.526 -27.250 1.00 46.78 213 LYS A CA 1
ATOM 1798 C C . LYS A 1 213 ? -5.908 12.790 -28.089 1.00 46.78 213 LYS A C 1
ATOM 1800 O O . LYS A 1 213 ? -5.967 13.249 -29.231 1.00 46.78 213 LYS A O 1
ATOM 1805 N N . THR A 1 214 ? -4.737 12.478 -27.551 1.00 49.41 214 THR A N 1
ATOM 1806 C CA . THR A 1 214 ? -3.422 12.670 -28.169 1.00 49.41 214 THR A CA 1
ATOM 1807 C C . THR A 1 214 ? -3.268 11.744 -29.365 1.00 49.41 214 THR A C 1
ATOM 1809 O O . THR A 1 214 ? -2.554 12.078 -30.309 1.00 49.41 214 THR A O 1
ATOM 1812 N N . PHE A 1 215 ? -4.034 10.650 -29.410 1.00 48.16 215 PHE A N 1
ATOM 1813 C CA . PHE A 1 215 ? -4.132 9.782 -30.577 1.00 48.16 215 PHE A CA 1
ATOM 1814 C C . PHE A 1 215 ? -4.773 10.487 -31.788 1.00 48.16 215 PHE A C 1
ATOM 1816 O O . PHE A 1 215 ? -4.230 10.429 -32.891 1.00 48.16 215 PHE A O 1
ATOM 1823 N N . PHE A 1 216 ? -5.859 11.247 -31.597 1.00 47.75 216 PHE A N 1
ATOM 1824 C CA . PHE A 1 216 ? -6.524 11.947 -32.705 1.00 47.75 216 PHE A CA 1
ATOM 1825 C C . PHE A 1 216 ? -5.721 13.153 -33.213 1.00 47.75 216 PHE A C 1
ATOM 1827 O O . PHE A 1 216 ? -5.691 13.389 -34.422 1.00 47.75 216 PHE A O 1
ATOM 1834 N N . ASN A 1 217 ? -4.993 13.864 -32.344 1.00 48.94 217 ASN A N 1
ATOM 1835 C CA . ASN A 1 217 ? -4.104 14.951 -32.779 1.00 48.94 217 ASN A CA 1
ATOM 1836 C C . ASN A 1 217 ? -2.855 14.444 -33.520 1.00 48.94 217 ASN A C 1
ATOM 1838 O O . ASN A 1 217 ? -2.413 15.084 -34.477 1.00 48.94 217 ASN A O 1
ATOM 1842 N N . LYS A 1 218 ? -2.324 13.264 -33.166 1.00 47.31 218 LYS A N 1
ATOM 1843 C CA . LYS A 1 218 ? -1.218 12.643 -33.916 1.00 47.31 218 LYS A CA 1
ATOM 1844 C C . LYS A 1 218 ? -1.647 12.210 -35.321 1.00 47.31 218 LYS A C 1
ATOM 1846 O O . LYS A 1 218 ? -0.906 12.444 -36.271 1.00 47.31 218 LYS A O 1
ATOM 1851 N N . VAL A 1 219 ? -2.855 11.658 -35.473 1.00 50.91 219 VAL A N 1
ATOM 1852 C CA . VAL A 1 219 ? -3.407 11.257 -36.783 1.00 50.91 219 VAL A CA 1
ATOM 1853 C C . VAL A 1 219 ? -3.746 12.476 -37.654 1.00 50.91 219 VAL A C 1
ATOM 1855 O O . VAL A 1 219 ? -3.448 12.473 -38.848 1.00 50.91 219 VAL A O 1
ATOM 1858 N N . LYS A 1 220 ? -4.274 13.563 -37.069 1.00 47.12 220 LYS A N 1
ATOM 1859 C CA . LYS A 1 220 ? -4.543 14.818 -37.800 1.00 47.12 220 LYS A CA 1
ATOM 1860 C C . LYS A 1 220 ? -3.268 15.477 -38.335 1.00 47.12 220 LYS A C 1
ATOM 1862 O O . LYS A 1 220 ? -3.281 16.003 -39.445 1.00 47.12 220 LYS A O 1
ATOM 1867 N N . ASN A 1 221 ? -2.165 15.409 -37.587 1.00 49.75 221 ASN A N 1
ATOM 1868 C CA . ASN A 1 221 ? -0.868 15.902 -38.056 1.00 49.75 221 ASN A CA 1
ATOM 1869 C C . ASN A 1 221 ? -0.229 14.968 -39.094 1.00 49.75 221 ASN A C 1
ATOM 1871 O O . ASN A 1 221 ? 0.381 15.457 -40.038 1.00 49.75 221 ASN A O 1
ATOM 1875 N N . PHE A 1 222 ? -0.434 13.650 -39.006 1.00 48.78 222 PHE A N 1
ATOM 1876 C CA . PHE A 1 222 ? 0.063 12.705 -40.015 1.00 48.78 222 PHE A CA 1
ATOM 1877 C C . PHE A 1 222 ? -0.651 12.848 -41.374 1.00 48.78 222 PHE A C 1
ATOM 1879 O O . PHE A 1 222 ? -0.032 12.682 -42.422 1.00 48.78 222 PHE A O 1
ATOM 1886 N N . LEU A 1 223 ? -1.937 13.220 -41.374 1.00 49.75 223 LEU A N 1
ATOM 1887 C CA . LEU A 1 223 ? -2.717 13.466 -42.596 1.00 49.75 223 LEU A CA 1
ATOM 1888 C C . LEU A 1 223 ? -2.460 14.843 -43.235 1.00 49.75 223 LEU A C 1
ATOM 1890 O O . LEU A 1 223 ? -2.755 15.022 -44.414 1.00 49.75 223 LEU A O 1
ATOM 1894 N N . LYS A 1 224 ? -1.874 15.802 -42.504 1.00 51.34 224 LYS A N 1
ATOM 1895 C CA . LYS A 1 224 ? -1.454 17.102 -43.062 1.00 51.34 224 LYS A CA 1
ATOM 1896 C C . LYS A 1 224 ? -0.121 17.055 -43.819 1.00 51.34 224 LYS A C 1
ATOM 1898 O O . LYS A 1 224 ? 0.131 17.955 -44.605 1.00 51.34 224 LYS A O 1
ATOM 1903 N N . PHE A 1 225 ? 0.690 16.012 -43.638 1.00 49.19 225 PHE A N 1
ATOM 1904 C CA . PHE A 1 225 ? 1.966 15.826 -44.349 1.00 49.19 225 PHE A CA 1
ATOM 1905 C C . PHE A 1 225 ? 1.841 15.052 -45.677 1.00 49.19 225 PHE A C 1
ATOM 1907 O O . PHE A 1 225 ? 2.851 14.689 -46.273 1.00 49.19 225 PHE A O 1
ATOM 1914 N N . LYS A 1 226 ? 0.614 14.774 -46.141 1.00 45.69 226 LYS A N 1
ATOM 1915 C CA . LYS A 1 226 ? 0.342 14.013 -47.376 1.00 45.69 226 LYS A CA 1
ATOM 1916 C C . LYS A 1 226 ? -0.422 14.799 -48.455 1.00 45.69 226 LYS A C 1
ATOM 1918 O O . LYS A 1 226 ? -1.010 14.178 -49.338 1.00 45.69 226 LYS A O 1
ATOM 1923 N N . LYS A 1 227 ? -0.426 16.132 -48.385 1.00 39.88 227 LYS A N 1
ATOM 1924 C CA . LYS A 1 227 ? -0.909 17.011 -49.458 1.00 39.88 227 LYS A CA 1
ATOM 1925 C C . LYS A 1 227 ? 0.232 17.840 -50.014 1.00 39.88 227 LYS A C 1
ATOM 1927 O O . LYS A 1 227 ? 1.049 18.293 -49.185 1.00 39.88 227 LYS A O 1
#

Secondary structure (DSSP, 8-state):
---HHHHHHHHHHHHHHHHHHHHHHHHHHHHHHHHHHHHHHHHHHHHHHHHHHHHHHHHHHHHHHHHHHHHS--TTTSSS-HHHHHHHHHHHHHHHHHSHHHIIIIIS--S---HHHHHHHHHHHHS-GGGHHHH-HHHHHHHHHHHHHHHHSHHHHHHHHHHHHHHHHHHHHHHHHHHHH---HHHHHHHHHHHHHHHHHHHHHHHHHHS--HHHHHHHHHHHTT-

Foldseek 3Di:
DPPPVVVVVVVVVVVVVVVVVVVVVVVVVVVVVVVVVVVVLVVLVVLQVLLLLLVLLLLLLLLVVLVVCLVQDDPPPDLDDLVQSQVLSLLSLVLSCPPPSNCCNPPVDPDDHDPVSVVLSVVCNVDRSNCCVPPPVVSVVVSVVSVVVQCVDPVRNVVSVVSNVVSNVLSVVLVVVCSVVVDRSVVSVVVSVVVVVVVVVVVVVVVVVVPPPVVVVVVVVVVVVPD

pLDDT: mean 85.34, std 13.46, range [39.88, 97.0]

Radius of gyration: 28.0 Å; Cα contacts (8 Å, |Δi|>4): 125; chains: 1; bounding box: 61×44×98 Å

Solvent-accessible surface area (backbone atoms only — not comparable to full-atom values): 12668 Å² total; per-residue (Å²): 130,82,59,65,66,61,58,51,51,53,52,51,52,53,52,50,51,51,52,53,52,51,53,51,50,49,54,55,50,50,54,53,51,52,54,52,52,52,52,49,52,52,51,51,50,54,51,42,54,55,46,50,47,48,50,45,25,42,51,47,39,48,52,53,55,51,50,52,53,58,75,66,55,36,87,99,74,36,85,56,54,74,69,52,58,32,47,52,53,37,52,54,44,52,49,54,57,69,31,66,68,46,35,48,55,72,66,70,41,92,64,95,62,68,59,67,59,51,51,51,50,54,50,56,50,74,45,62,60,89,43,36,81,80,78,37,50,69,58,55,50,50,50,50,49,49,51,51,51,39,60,70,36,74,92,40,25,62,61,36,50,52,43,23,51,57,45,41,53,57,51,49,52,46,52,52,50,40,51,75,64,74,53,62,63,75,73,57,43,55,63,49,50,55,51,56,49,50,55,51,52,52,51,51,52,54,53,57,70,70,51,69,67,58,68,60,56,52,51,56,56,60,61,62,75,75,116

Sequence (227 aa):
MFNQTSTLIIVLVLLVAFIVVFILFNFFSERKKKQKIIKEKERIKQEEVKFILKTSARVNAIIELNNQLLDEFQVSIGDFKMSQINNLAKNALDYIYIQEQFQDIFIRNPFEKDELFLASFVQLMNLKSNLWTKNHKELLSYFSSLKTKYLSEEANKEEFTKYQNSFLEIYQEFIDQVKSKNKDVTELFNTFKEKDEAERLEYLRSVEQEQPKTFFNKVKNFLKFKK